Protein AF-D0LYH1-F1 (afdb_monomer_lite)

Radius of gyration: 18.43 Å; chains: 1; bounding box: 44×42×51 Å

Structure (mmCIF, N/CA/C/O backbone):
data_AF-D0LYH1-F1
#
_entry.id   AF-D0LYH1-F1
#
loop_
_atom_site.group_PDB
_atom_site.id
_atom_site.type_symbol
_atom_site.label_atom_id
_atom_site.label_alt_id
_atom_site.label_comp_id
_atom_site.label_asym_id
_atom_site.label_entity_id
_atom_site.label_seq_id
_atom_site.pdbx_PDB_ins_code
_atom_site.Cartn_x
_atom_site.Cartn_y
_atom_site.Cartn_z
_atom_site.occupancy
_atom_site.B_iso_or_equiv
_atom_site.auth_seq_id
_atom_site.auth_comp_id
_atom_site.auth_asym_id
_atom_site.auth_atom_id
_atom_site.pdbx_PDB_model_num
ATOM 1 N N . MET A 1 1 ? 19.431 0.924 -17.598 1.00 65.75 1 MET A N 1
ATOM 2 C CA . MET A 1 1 ? 18.980 -0.423 -17.999 1.00 65.75 1 MET A CA 1
ATOM 3 C C . MET A 1 1 ? 17.615 -0.268 -18.640 1.00 65.75 1 MET A C 1
ATOM 5 O O . MET A 1 1 ? 16.774 0.405 -18.047 1.00 65.75 1 MET A O 1
ATOM 9 N N . ASN A 1 2 ? 17.408 -0.852 -19.823 1.00 65.69 2 ASN A N 1
ATOM 10 C CA . ASN A 1 2 ? 16.116 -0.801 -20.512 1.00 65.69 2 ASN A CA 1
ATOM 11 C C . ASN A 1 2 ? 15.056 -1.648 -19.769 1.00 65.69 2 ASN A C 1
ATOM 13 O O . ASN A 1 2 ? 15.402 -2.430 -18.877 1.00 65.69 2 ASN A O 1
ATOM 17 N N . ALA A 1 3 ? 13.772 -1.480 -20.111 1.00 59.00 3 ALA A N 1
ATOM 18 C CA . ALA A 1 3 ? 12.673 -2.184 -19.440 1.00 59.00 3 ALA A CA 1
ATOM 19 C C . ALA A 1 3 ? 12.825 -3.711 -19.475 1.00 59.00 3 ALA A C 1
ATOM 21 O O . ALA A 1 3 ? 12.710 -4.338 -18.427 1.00 59.00 3 ALA A O 1
ATOM 22 N N . ALA A 1 4 ? 13.173 -4.290 -20.630 1.00 64.75 4 ALA A N 1
ATOM 23 C CA . ALA A 1 4 ? 13.354 -5.735 -20.779 1.00 64.75 4 ALA A CA 1
ATOM 24 C C . ALA A 1 4 ? 14.391 -6.291 -19.788 1.00 64.75 4 ALA A C 1
ATOM 26 O O . ALA A 1 4 ? 14.097 -7.230 -19.057 1.00 64.75 4 ALA A O 1
ATOM 27 N N . SER A 1 5 ? 15.556 -5.647 -19.659 1.00 76.12 5 SER A N 1
ATOM 28 C CA . SER A 1 5 ? 16.604 -6.096 -18.735 1.00 76.12 5 SER A CA 1
ATOM 29 C C . SER A 1 5 ? 16.244 -5.929 -17.255 1.00 76.12 5 SER A C 1
ATOM 31 O O . SER A 1 5 ? 16.753 -6.673 -16.422 1.00 76.12 5 SER A O 1
ATOM 33 N N . ILE A 1 6 ? 15.405 -4.952 -16.891 1.00 76.19 6 ILE A N 1
ATOM 34 C CA . ILE A 1 6 ? 14.947 -4.775 -15.500 1.00 76.19 6 ILE A CA 1
ATOM 35 C C . ILE A 1 6 ? 13.866 -5.796 -15.167 1.00 76.19 6 ILE A C 1
ATOM 37 O O . ILE A 1 6 ? 13.912 -6.412 -14.108 1.00 76.19 6 ILE A O 1
ATOM 41 N N . THR A 1 7 ? 12.911 -5.983 -16.070 1.00 74.94 7 THR A N 1
ATOM 42 C CA . THR A 1 7 ? 11.851 -6.977 -15.941 1.00 74.94 7 THR A CA 1
ATOM 43 C C . THR A 1 7 ? 12.430 -8.384 -15.824 1.00 74.94 7 THR A C 1
ATOM 45 O O . THR A 1 7 ? 12.126 -9.068 -14.853 1.00 74.94 7 THR A O 1
ATOM 48 N N . GLU A 1 8 ? 13.337 -8.772 -16.724 1.00 81.31 8 GLU A N 1
ATOM 49 C CA . GLU A 1 8 ? 14.040 -10.060 -16.666 1.00 81.31 8 GLU A CA 1
ATOM 50 C C . GLU A 1 8 ? 14.842 -10.224 -15.374 1.00 81.31 8 GLU A C 1
ATOM 52 O O . GLU A 1 8 ? 14.851 -11.301 -14.782 1.00 81.31 8 GLU A O 1
ATOM 57 N N . LEU A 1 9 ? 15.506 -9.160 -14.909 1.00 80.38 9 LEU A N 1
ATOM 58 C CA . LEU A 1 9 ? 16.224 -9.201 -13.641 1.00 80.38 9 LEU A CA 1
ATOM 59 C C . LEU A 1 9 ? 15.275 -9.456 -12.470 1.00 80.38 9 LEU A C 1
ATOM 61 O O . LEU A 1 9 ? 15.588 -10.290 -11.627 1.00 80.38 9 LEU A O 1
ATOM 65 N N . LEU A 1 10 ? 14.156 -8.733 -12.392 1.00 81.50 10 LEU A N 1
ATOM 66 C CA . LEU A 1 10 ? 13.190 -8.912 -11.312 1.00 81.50 10 LEU A CA 1
ATOM 67 C C . LEU A 1 10 ? 12.554 -10.303 -11.376 1.00 81.50 10 LEU A C 1
ATOM 69 O O . LEU A 1 10 ? 12.484 -10.960 -10.346 1.00 81.50 10 LEU A O 1
ATOM 73 N N . ASP A 1 11 ? 12.164 -10.775 -12.561 1.00 80.25 11 ASP A N 1
ATOM 74 C CA . ASP A 1 11 ? 11.599 -12.118 -12.735 1.00 80.25 11 ASP A CA 1
ATOM 75 C C . ASP A 1 11 ? 12.597 -13.210 -12.343 1.00 80.25 11 ASP A C 1
ATOM 77 O O . ASP A 1 11 ? 12.216 -14.169 -11.683 1.00 80.25 11 ASP A O 1
ATOM 81 N N . ARG A 1 12 ? 13.882 -13.044 -12.676 1.00 82.00 12 ARG A N 1
ATOM 82 C CA . ARG A 1 12 ? 14.946 -13.967 -12.259 1.00 82.00 12 ARG A CA 1
ATOM 83 C C . ARG A 1 12 ? 15.187 -13.922 -10.755 1.00 82.00 12 ARG A C 1
ATOM 85 O O . ARG A 1 12 ? 15.337 -14.951 -10.116 1.00 82.00 12 ARG A O 1
ATOM 92 N N . VAL A 1 13 ? 15.271 -12.727 -10.177 1.00 78.88 13 VAL A N 1
ATOM 93 C CA . VAL A 1 13 ? 15.557 -12.568 -8.745 1.00 78.88 13 VAL A CA 1
ATOM 94 C C . VAL A 1 13 ? 14.405 -13.092 -7.889 1.00 78.88 13 VAL A C 1
ATOM 96 O O . VAL A 1 13 ? 14.636 -13.686 -6.837 1.00 78.88 13 VAL A O 1
ATOM 99 N N . PHE A 1 14 ? 13.170 -12.902 -8.343 1.00 77.44 14 PHE A N 1
ATOM 100 C CA . PHE A 1 14 ? 11.967 -13.378 -7.672 1.00 77.44 14 PHE A CA 1
ATOM 101 C C . PHE A 1 14 ? 11.424 -14.675 -8.289 1.00 77.44 14 PHE A C 1
ATOM 103 O O . PHE A 1 14 ? 10.260 -14.987 -8.077 1.00 77.44 14 PHE A O 1
ATOM 110 N N . GLU A 1 15 ? 12.240 -15.468 -8.997 1.00 73.19 15 GLU A N 1
ATOM 111 C CA . GLU A 1 15 ? 11.791 -16.693 -9.690 1.00 73.19 15 GLU A CA 1
ATOM 112 C C . GLU A 1 15 ? 11.198 -17.751 -8.743 1.00 73.19 15 GLU A C 1
ATOM 114 O O . GLU A 1 15 ? 10.410 -18.606 -9.146 1.00 73.19 15 GLU A O 1
ATOM 119 N N . HIS A 1 16 ? 11.555 -17.672 -7.460 1.00 64.44 16 HIS A N 1
ATOM 120 C CA . HIS A 1 16 ? 11.028 -18.519 -6.391 1.00 64.44 16 HIS A CA 1
ATOM 121 C C . HIS A 1 16 ? 9.718 -18.006 -5.777 1.00 64.44 16 HIS A C 1
ATOM 123 O O . HIS A 1 16 ? 9.170 -18.655 -4.888 1.00 64.44 16 HIS A O 1
ATOM 129 N N . ALA A 1 17 ? 9.210 -16.865 -6.240 1.00 64.00 17 ALA A N 1
ATOM 130 C CA . ALA A 1 17 ? 7.932 -16.309 -5.839 1.00 64.00 17 ALA A CA 1
ATOM 131 C C . ALA A 1 17 ? 6.998 -16.200 -7.044 1.00 64.00 17 ALA A C 1
ATOM 133 O O . ALA A 1 17 ? 7.373 -15.738 -8.120 1.00 64.00 17 ALA A O 1
ATOM 134 N N . ALA A 1 18 ? 5.740 -16.597 -6.860 1.00 68.38 18 ALA A N 1
ATOM 135 C CA . ALA A 1 18 ? 4.747 -16.415 -7.904 1.00 68.38 18 ALA A CA 1
ATOM 136 C C . ALA A 1 18 ? 4.510 -14.911 -8.123 1.00 68.38 18 ALA A C 1
ATOM 138 O O . ALA A 1 18 ? 4.148 -14.184 -7.191 1.00 68.38 18 ALA A O 1
ATOM 139 N N . LEU A 1 19 ? 4.684 -14.444 -9.363 1.00 75.50 19 LEU A N 1
ATOM 140 C CA . LEU A 1 19 ? 4.130 -13.163 -9.789 1.00 75.50 19 LEU A CA 1
ATOM 141 C C . LEU A 1 19 ? 2.605 -13.295 -9.759 1.00 75.50 19 LEU A C 1
ATOM 143 O O . LEU A 1 19 ? 2.008 -13.932 -10.625 1.00 75.50 19 LEU A O 1
ATOM 147 N N . VAL A 1 20 ? 1.977 -12.705 -8.747 1.00 74.31 20 VAL A N 1
ATOM 148 C CA . VAL A 1 20 ? 0.530 -12.843 -8.523 1.00 74.31 20 VAL A CA 1
ATOM 149 C C . VAL A 1 20 ? -0.276 -11.740 -9.200 1.00 74.31 20 VAL A C 1
ATOM 151 O O . VAL A 1 20 ? -1.459 -11.920 -9.481 1.00 74.31 20 VAL A O 1
ATOM 154 N N . ALA A 1 21 ? 0.348 -10.593 -9.472 1.00 76.31 21 ALA A N 1
ATOM 155 C CA . ALA A 1 21 ? -0.281 -9.486 -10.177 1.00 76.31 21 ALA A CA 1
ATOM 156 C C . ALA A 1 21 ? 0.759 -8.557 -10.814 1.00 76.31 21 ALA A C 1
ATOM 158 O O . ALA A 1 21 ? 1.879 -8.402 -10.319 1.00 76.31 21 ALA A O 1
ATOM 159 N N . GLN A 1 22 ? 0.341 -7.871 -11.878 1.00 79.50 22 GLN A N 1
ATOM 160 C CA . GLN A 1 22 ? 1.082 -6.776 -12.496 1.00 79.50 22 GLN A CA 1
ATOM 161 C C . GLN A 1 22 ? 0.148 -5.621 -12.864 1.00 79.50 22 GLN A C 1
ATOM 163 O O . GLN A 1 22 ? -1.053 -5.807 -13.066 1.00 79.50 22 GLN A O 1
ATOM 168 N N . PHE A 1 23 ? 0.715 -4.426 -12.957 1.00 80.31 23 PHE A N 1
ATOM 169 C CA . PHE A 1 23 ? 0.020 -3.195 -13.300 1.00 80.31 23 PHE A CA 1
ATOM 170 C C . PHE A 1 23 ? 0.909 -2.320 -14.181 1.00 80.31 23 PHE A C 1
ATOM 172 O O . PHE A 1 23 ? 2.088 -2.173 -13.877 1.00 80.31 23 PHE A O 1
ATOM 179 N N . ASP A 1 24 ? 0.343 -1.703 -15.219 1.00 78.50 24 ASP A N 1
ATOM 180 C CA . ASP A 1 24 ? 1.018 -0.703 -16.049 1.00 78.50 24 ASP A CA 1
ATOM 181 C C . ASP A 1 24 ? 0.191 0.589 -16.093 1.00 78.50 24 ASP A C 1
ATOM 183 O O . ASP A 1 24 ? -0.939 0.621 -16.586 1.00 78.50 24 ASP A O 1
ATOM 187 N N . SER A 1 25 ? 0.757 1.674 -15.565 1.00 74.69 25 SER A N 1
ATOM 188 C CA . SER A 1 25 ? 0.097 2.974 -15.514 1.00 74.69 25 SER A CA 1
ATOM 189 C C . SER A 1 25 ? 0.063 3.685 -16.863 1.00 74.69 25 SER A C 1
ATOM 191 O O . SER A 1 25 ? -0.737 4.609 -17.020 1.00 74.69 25 SER A O 1
ATOM 193 N N . ALA A 1 26 ? 0.921 3.308 -17.820 1.00 62.62 26 ALA A N 1
ATOM 194 C CA . ALA A 1 26 ? 0.915 3.882 -19.166 1.00 62.62 26 ALA A CA 1
ATOM 195 C C . ALA A 1 26 ? -0.417 3.613 -19.883 1.00 62.62 26 ALA A C 1
ATOM 197 O O . ALA A 1 26 ? -0.843 4.410 -20.710 1.00 62.62 26 ALA A O 1
ATOM 198 N N . GLN A 1 27 ? -1.104 2.530 -19.508 1.00 63.28 27 GLN A N 1
ATOM 199 C CA . GLN A 1 27 ? -2.408 2.145 -20.049 1.00 63.28 27 GLN A CA 1
ATOM 200 C C . GLN A 1 27 ? -3.579 2.932 -19.441 1.00 63.28 27 GLN A C 1
ATOM 202 O O . GLN A 1 27 ? -4.687 2.877 -19.965 1.00 63.28 27 GLN A O 1
ATOM 207 N N . ILE A 1 28 ? -3.356 3.648 -18.333 1.00 63.53 28 ILE A N 1
ATOM 208 C CA . ILE A 1 28 ? -4.412 4.380 -17.615 1.00 63.53 28 ILE A CA 1
ATOM 209 C C . ILE A 1 28 ? -4.447 5.863 -17.994 1.00 63.53 28 ILE A C 1
ATOM 211 O O . ILE A 1 28 ? -5.510 6.479 -17.965 1.00 63.53 28 ILE A O 1
ATOM 215 N N . PHE A 1 29 ? -3.305 6.453 -18.352 1.00 63.69 29 PHE A N 1
ATOM 216 C CA . PHE A 1 29 ? -3.207 7.891 -18.595 1.00 63.69 29 PHE A CA 1
ATOM 217 C C . PHE A 1 29 ? -2.588 8.220 -19.949 1.00 63.69 29 PHE A C 1
ATOM 219 O O . PHE A 1 29 ? -1.373 8.143 -20.121 1.00 63.69 29 PHE A O 1
ATOM 226 N N . GLU A 1 30 ? -3.415 8.734 -20.859 1.00 60.00 30 GLU A N 1
ATOM 227 C CA . GLU A 1 30 ? -2.934 9.582 -21.948 1.00 60.00 30 GLU A CA 1
ATOM 228 C C . GLU A 1 30 ? -2.720 11.012 -21.417 1.00 60.00 30 GLU A C 1
ATOM 230 O O . GLU A 1 30 ? -3.582 11.549 -20.711 1.00 60.00 30 GLU A O 1
ATOM 235 N N . PRO A 1 31 ? -1.572 11.653 -21.693 1.00 58.81 31 PRO A N 1
ATOM 236 C CA . PRO A 1 31 ? -1.321 13.007 -21.221 1.00 58.81 31 PRO A CA 1
ATOM 237 C C . PRO A 1 31 ? -2.293 13.997 -21.873 1.00 58.81 31 PRO A C 1
ATOM 239 O O . PRO A 1 31 ? -2.331 14.135 -23.094 1.00 58.81 31 PRO A O 1
ATOM 242 N N . GLU A 1 32 ? -3.052 14.732 -21.056 1.00 63.53 32 GLU A N 1
ATOM 243 C CA . GLU A 1 32 ? -3.892 15.822 -21.559 1.00 63.53 32 GLU A CA 1
ATOM 244 C C . GLU A 1 32 ? -3.035 16.923 -22.215 1.00 63.53 32 GLU A C 1
ATOM 246 O O . GLU A 1 32 ? -1.984 17.291 -21.666 1.00 63.53 32 GLU A O 1
ATOM 251 N N . PRO A 1 33 ? -3.486 17.516 -23.339 1.00 58.16 33 PRO A N 1
ATOM 252 C CA . PRO A 1 33 ? -2.789 18.625 -23.980 1.00 58.16 33 PRO A CA 1
ATOM 253 C C . PRO A 1 33 ? -2.516 19.769 -22.993 1.00 58.16 33 PRO A C 1
ATOM 255 O O . PRO A 1 33 ? -3.421 20.270 -22.330 1.00 58.16 33 PRO A O 1
ATOM 258 N N . GLY A 1 34 ? -1.253 20.188 -22.883 1.00 63.72 34 GLY A N 1
ATOM 259 C CA . GLY A 1 34 ? -0.841 21.299 -22.015 1.00 63.72 34 GLY A CA 1
ATOM 260 C C . GLY A 1 34 ? -0.605 20.941 -20.542 1.00 63.72 34 GLY A C 1
ATOM 261 O O . GLY A 1 34 ? -0.147 21.799 -19.786 1.00 63.72 34 GLY A O 1
ATOM 262 N N . LYS A 1 35 ? -0.839 19.692 -20.114 1.00 67.44 35 LYS A N 1
ATOM 263 C CA . LYS A 1 35 ? -0.433 19.217 -18.783 1.00 67.44 35 LYS A CA 1
ATOM 264 C C . LYS A 1 35 ? 0.887 18.452 -18.861 1.00 67.44 35 LYS A C 1
ATOM 266 O O . LYS A 1 35 ? 1.165 17.737 -19.818 1.00 67.44 35 LYS A O 1
ATOM 271 N N . ARG A 1 36 ? 1.719 18.592 -17.821 1.00 67.12 36 ARG A N 1
ATOM 272 C CA . ARG A 1 36 ? 2.966 17.821 -17.710 1.00 67.12 36 ARG A CA 1
ATOM 273 C C . ARG A 1 36 ? 2.616 16.325 -17.649 1.00 67.12 36 ARG A C 1
ATOM 275 O O . ARG A 1 36 ? 1.808 15.962 -16.790 1.00 67.12 36 ARG A O 1
ATOM 282 N N . PRO A 1 37 ? 3.206 15.474 -18.508 1.00 68.44 37 PRO A N 1
ATOM 283 C CA . PRO A 1 37 ? 2.945 14.042 -18.474 1.00 68.44 37 PRO A CA 1
ATOM 284 C C . PRO A 1 37 ? 3.372 13.467 -17.124 1.00 68.44 37 PRO A C 1
ATOM 286 O O . PRO A 1 37 ? 4.374 13.898 -16.543 1.00 68.44 37 PRO A O 1
ATOM 289 N N . MET A 1 38 ? 2.609 12.503 -16.615 1.00 71.88 38 MET A N 1
ATOM 290 C CA . MET A 1 38 ? 3.048 11.724 -15.461 1.00 71.88 38 MET A CA 1
ATOM 291 C C . MET A 1 38 ? 4.179 10.782 -15.881 1.00 71.88 38 MET A C 1
ATOM 293 O O . MET A 1 38 ? 4.255 10.366 -17.036 1.00 71.88 38 MET A O 1
ATOM 297 N N . SER A 1 39 ? 5.065 10.457 -14.941 1.00 76.00 39 SER A N 1
ATOM 298 C CA . SER A 1 39 ? 6.002 9.348 -15.113 1.00 76.00 39 SER A CA 1
ATOM 299 C C . SER A 1 39 ? 5.213 8.045 -15.213 1.00 76.00 39 SER A C 1
ATOM 301 O O . SER A 1 39 ? 4.492 7.738 -14.258 1.00 76.00 39 SER A O 1
ATOM 303 N N . PRO A 1 40 ? 5.342 7.280 -16.310 1.00 81.56 40 PRO A N 1
ATOM 304 C CA . PRO A 1 40 ? 4.790 5.936 -16.385 1.00 81.56 40 PRO A CA 1
ATOM 305 C C . PRO A 1 40 ? 5.399 5.051 -15.301 1.00 81.56 40 PRO A C 1
ATOM 307 O O . PRO A 1 40 ? 6.566 5.233 -14.931 1.00 81.56 40 PRO A O 1
ATOM 310 N N . GLN A 1 41 ? 4.609 4.116 -14.784 1.00 85.94 41 GLN A N 1
ATOM 311 C CA . GLN A 1 41 ? 5.015 3.196 -13.733 1.00 85.94 41 GLN A CA 1
ATOM 312 C C . GLN A 1 41 ? 4.475 1.799 -13.998 1.00 85.94 41 GLN A C 1
ATOM 314 O O . GLN A 1 41 ? 3.335 1.647 -14.429 1.00 85.94 41 GLN A O 1
ATOM 319 N N . GLN A 1 42 ? 5.271 0.791 -13.663 1.00 85.19 42 GLN A N 1
ATOM 320 C CA . GLN A 1 42 ? 4.861 -0.604 -13.680 1.00 85.19 42 GLN A CA 1
ATOM 321 C C . GLN A 1 42 ? 4.979 -1.147 -12.263 1.00 85.19 42 GLN A C 1
ATOM 323 O O . GLN A 1 42 ? 6.056 -1.103 -11.670 1.00 85.19 42 GLN A O 1
ATOM 328 N N . GLY A 1 43 ? 3.861 -1.624 -11.725 1.00 86.19 43 GLY A N 1
ATOM 329 C CA . GLY A 1 43 ? 3.802 -2.320 -10.447 1.00 86.19 43 GLY A CA 1
ATOM 330 C C . GLY A 1 43 ? 3.848 -3.826 -10.667 1.00 86.19 43 GLY A C 1
ATOM 331 O O . GLY A 1 43 ? 3.165 -4.349 -11.549 1.00 86.19 43 GLY A O 1
ATOM 332 N N . ARG A 1 44 ? 4.644 -4.527 -9.868 1.00 88.19 44 ARG A N 1
ATOM 333 C CA . ARG A 1 44 ? 4.721 -5.990 -9.833 1.00 88.19 44 ARG A CA 1
ATOM 334 C C . ARG A 1 44 ? 4.632 -6.461 -8.396 1.00 88.19 44 ARG A C 1
ATOM 336 O O . ARG A 1 44 ? 5.287 -5.885 -7.530 1.00 88.19 44 ARG A O 1
ATOM 343 N N . TRP A 1 45 ? 3.836 -7.496 -8.158 1.00 88.31 45 TRP A N 1
ATOM 344 C CA . TRP A 1 45 ? 3.629 -8.051 -6.826 1.00 88.31 45 TRP A CA 1
ATOM 345 C C . TRP A 1 45 ? 4.017 -9.522 -6.795 1.00 88.31 45 TRP A C 1
ATOM 347 O O . TRP A 1 45 ? 3.427 -10.344 -7.498 1.00 88.31 45 TRP A O 1
ATOM 357 N N . TYR A 1 46 ? 4.986 -9.835 -5.942 1.00 84.81 46 TYR A N 1
ATOM 358 C CA . TYR A 1 46 ? 5.425 -11.192 -5.636 1.00 84.81 46 TYR A CA 1
ATOM 359 C C . TYR A 1 46 ? 4.938 -11.521 -4.236 1.00 84.81 46 TYR A C 1
ATOM 361 O O . TYR A 1 46 ? 5.267 -10.805 -3.291 1.00 84.81 46 TYR A O 1
ATOM 369 N N . ALA A 1 47 ? 4.110 -12.548 -4.092 1.00 75.44 47 ALA A N 1
ATOM 370 C CA . ALA A 1 47 ? 3.411 -12.787 -2.838 1.00 75.44 47 ALA A CA 1
ATOM 371 C C . ALA A 1 47 ? 3.487 -14.244 -2.397 1.00 75.44 47 ALA A C 1
ATOM 373 O O . ALA A 1 47 ? 3.734 -15.154 -3.184 1.00 75.44 47 ALA A O 1
ATOM 374 N N . SER A 1 48 ? 3.284 -14.430 -1.099 1.00 72.38 48 SER A N 1
ATOM 375 C CA . SER A 1 48 ? 3.348 -15.710 -0.403 1.00 72.38 48 SER A CA 1
ATOM 376 C C . SER A 1 48 ? 2.494 -15.637 0.870 1.00 72.38 48 SER A C 1
ATOM 378 O O . SER A 1 48 ? 2.195 -14.527 1.332 1.00 72.38 48 SER A O 1
ATOM 380 N N . PRO A 1 49 ? 2.117 -16.772 1.482 1.00 71.12 49 PRO A N 1
ATOM 381 C CA . PRO A 1 49 ? 1.435 -16.749 2.771 1.00 71.12 49 PRO A CA 1
ATOM 382 C C . PRO A 1 49 ? 2.272 -15.994 3.82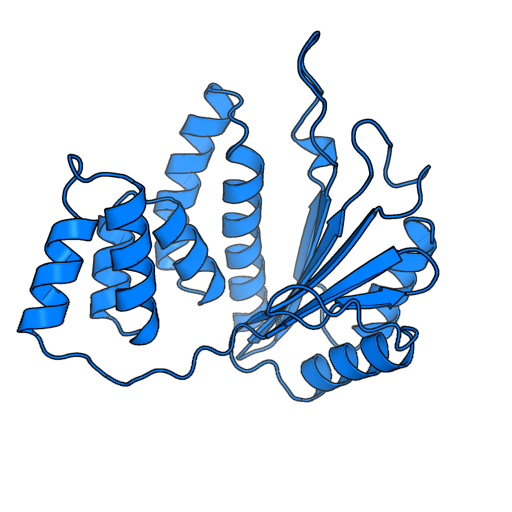3 1.00 71.12 49 PRO A C 1
ATOM 384 O O . PRO A 1 49 ? 3.364 -16.426 4.186 1.00 71.12 49 PRO A O 1
ATOM 387 N N . GLY A 1 50 ? 1.775 -14.848 4.305 1.00 69.19 50 GLY A N 1
ATOM 388 C CA . GLY A 1 50 ? 2.413 -14.040 5.361 1.00 69.19 50 GLY A CA 1
ATOM 389 C C . GLY A 1 50 ? 3.152 -12.771 4.907 1.00 69.19 50 GLY A C 1
ATOM 390 O O . GLY A 1 50 ? 3.475 -11.928 5.750 1.00 69.19 50 GLY A O 1
ATOM 391 N N . GLY A 1 51 ? 3.355 -12.565 3.602 1.00 76.19 51 GLY A N 1
ATOM 392 C CA . GLY A 1 51 ? 3.981 -11.338 3.107 1.00 76.19 51 GLY A CA 1
ATOM 393 C C . GLY A 1 51 ? 4.074 -11.234 1.588 1.00 76.19 51 GLY A C 1
ATOM 394 O O . GLY A 1 51 ? 3.959 -12.222 0.859 1.00 76.19 51 GLY A O 1
ATOM 395 N N . PHE A 1 52 ? 4.310 -10.013 1.110 1.00 83.00 52 PHE A N 1
ATOM 396 C CA . PHE A 1 52 ? 4.525 -9.742 -0.310 1.00 83.00 52 PHE A CA 1
ATOM 397 C C . PHE A 1 52 ? 5.582 -8.660 -0.533 1.00 83.00 52 PHE A C 1
ATOM 399 O O . PHE A 1 52 ? 5.864 -7.830 0.338 1.00 83.00 52 PHE A O 1
ATOM 406 N N . VAL A 1 53 ? 6.155 -8.677 -1.731 1.00 87.56 53 VAL A N 1
ATOM 407 C CA . VAL A 1 53 ? 7.085 -7.681 -2.249 1.00 87.56 53 VAL A CA 1
ATOM 408 C C . VAL A 1 53 ? 6.417 -6.952 -3.409 1.00 87.56 53 VAL A C 1
ATOM 410 O O . VAL A 1 53 ? 5.933 -7.572 -4.354 1.00 87.56 53 VAL A O 1
ATOM 413 N N . GLU A 1 54 ? 6.392 -5.628 -3.332 1.00 89.94 54 GLU A N 1
ATOM 414 C CA . GLU A 1 54 ? 5.985 -4.731 -4.409 1.00 89.94 54 GLU A CA 1
ATOM 415 C C . GLU A 1 54 ? 7.227 -4.156 -5.075 1.00 89.94 54 GLU A C 1
ATOM 417 O O . GLU A 1 54 ? 8.058 -3.526 -4.422 1.00 89.94 54 GLU A O 1
ATOM 422 N N . CYS A 1 55 ? 7.346 -4.345 -6.382 1.00 88.44 55 CYS A N 1
ATOM 423 C CA . CYS A 1 55 ? 8.346 -3.679 -7.197 1.00 88.44 55 CYS A CA 1
ATOM 424 C C . CYS A 1 55 ? 7.655 -2.634 -8.071 1.00 88.44 55 CYS A C 1
ATOM 426 O O . CYS A 1 55 ? 6.794 -2.973 -8.881 1.00 88.44 55 CYS A O 1
ATOM 428 N N . VAL A 1 56 ? 8.050 -1.371 -7.929 1.00 88.19 56 VAL A N 1
ATOM 429 C CA . VAL A 1 56 ? 7.588 -0.263 -8.765 1.00 88.19 56 VAL A CA 1
ATOM 430 C C . VAL A 1 56 ? 8.740 0.204 -9.638 1.00 88.19 56 VAL A C 1
ATOM 432 O O . VAL A 1 56 ? 9.744 0.717 -9.145 1.00 88.19 56 VAL A O 1
ATOM 435 N N . ILE A 1 57 ? 8.585 0.060 -10.947 1.00 86.75 57 ILE A N 1
ATOM 436 C CA . ILE A 1 57 ? 9.517 0.591 -11.941 1.00 86.75 57 ILE A CA 1
ATOM 437 C C . ILE A 1 57 ? 8.943 1.913 -12.442 1.00 86.75 57 ILE A C 1
ATOM 439 O O . ILE A 1 57 ? 7.772 1.966 -12.806 1.00 86.75 57 ILE A O 1
ATOM 443 N N . LYS A 1 58 ? 9.739 2.986 -12.449 1.00 87.19 58 LYS A N 1
ATOM 444 C CA . LYS A 1 58 ? 9.320 4.323 -12.902 1.00 87.19 58 LYS A CA 1
ATOM 445 C C . LYS A 1 58 ? 10.127 4.755 -14.114 1.00 87.19 58 LYS A C 1
ATOM 447 O O . LYS A 1 58 ? 11.359 4.700 -14.085 1.00 87.19 58 LYS A O 1
ATOM 452 N N . TRP A 1 59 ? 9.467 5.315 -15.120 1.00 85.00 59 TRP A N 1
ATOM 453 C CA . TRP A 1 59 ? 10.121 5.875 -16.306 1.00 85.00 59 TRP A CA 1
ATOM 454 C C . TRP A 1 59 ? 10.091 7.407 -16.338 1.00 85.00 59 TRP A C 1
ATOM 456 O O . TRP A 1 59 ? 9.252 8.043 -15.682 1.00 85.00 59 TRP A O 1
ATOM 466 N N . PRO A 1 60 ? 11.002 8.032 -17.108 1.00 81.56 60 PRO A N 1
ATOM 467 C CA . PRO A 1 60 ? 10.944 9.464 -17.346 1.00 81.56 60 PRO A CA 1
ATOM 468 C C . PRO A 1 60 ? 9.584 9.873 -17.943 1.00 81.56 60 PRO A C 1
ATOM 470 O O . PRO A 1 60 ? 9.038 9.148 -18.778 1.00 81.56 60 PRO A O 1
ATOM 473 N N . PRO A 1 61 ? 9.034 11.040 -17.565 1.00 79.38 61 PRO A N 1
ATOM 474 C CA . PRO A 1 61 ? 7.784 11.535 -18.131 1.00 79.38 61 PRO A CA 1
ATOM 475 C C . PRO A 1 61 ? 7.807 11.578 -19.664 1.00 79.38 61 PRO A C 1
ATOM 477 O O . PRO A 1 61 ? 8.768 12.071 -20.258 1.00 79.38 61 PRO A O 1
ATOM 480 N N . GLY A 1 62 ? 6.739 11.088 -20.300 1.00 74.25 62 GLY A N 1
ATOM 481 C CA . GLY A 1 62 ? 6.596 11.093 -21.761 1.00 74.25 62 GLY A CA 1
ATOM 482 C C . GLY A 1 62 ? 7.484 10.088 -22.507 1.00 74.25 62 GLY A C 1
ATOM 483 O O . GLY A 1 62 ? 7.618 10.193 -23.725 1.00 74.25 62 GLY A O 1
ATOM 484 N N . ARG A 1 63 ? 8.108 9.131 -21.808 1.00 73.38 63 ARG A N 1
ATOM 485 C CA . ARG A 1 63 ? 8.863 8.031 -22.422 1.00 73.38 63 ARG A CA 1
ATOM 486 C C . ARG A 1 63 ? 8.113 6.713 -22.281 1.00 73.38 63 ARG A C 1
ATOM 488 O O . ARG A 1 63 ? 7.565 6.431 -21.223 1.00 73.38 63 ARG A O 1
ATOM 495 N N . VAL A 1 64 ? 8.127 5.910 -23.340 1.00 65.88 64 VAL A N 1
ATOM 496 C CA . VAL A 1 64 ? 7.550 4.560 -23.337 1.00 65.88 64 VAL A CA 1
ATOM 497 C C . VAL A 1 64 ? 8.517 3.607 -22.618 1.00 65.88 64 VAL A C 1
ATOM 499 O O . VAL A 1 64 ? 9.722 3.709 -22.878 1.00 65.88 64 VAL A O 1
ATOM 502 N N . PRO A 1 65 ? 8.032 2.698 -21.748 1.00 68.25 65 PRO A N 1
ATOM 503 C CA . PRO A 1 65 ? 8.862 1.729 -2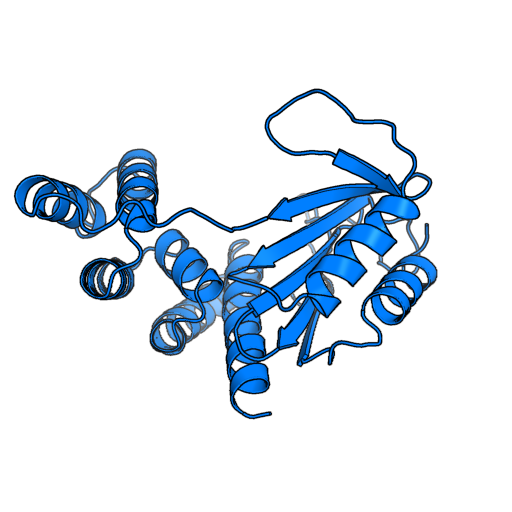1.027 1.00 68.25 65 PRO A CA 1
ATOM 504 C C . PRO A 1 65 ? 9.909 1.019 -21.897 1.00 68.25 65 PRO A C 1
ATOM 506 O O . PRO A 1 65 ? 11.086 0.973 -21.543 1.00 68.25 65 PRO A O 1
ATOM 509 N N . ASP A 1 66 ? 9.517 0.587 -23.093 1.00 66.56 66 ASP A N 1
ATOM 510 C CA . ASP A 1 66 ? 10.367 -0.188 -24.008 1.00 66.56 66 ASP A CA 1
ATOM 511 C C . ASP A 1 66 ? 11.478 0.632 -24.689 1.00 66.56 66 ASP A C 1
ATOM 513 O O . ASP A 1 66 ? 12.335 0.081 -25.377 1.00 66.56 66 ASP A O 1
ATOM 517 N N . GLN A 1 67 ? 11.476 1.958 -24.519 1.00 65.50 67 GLN A N 1
ATOM 518 C CA . GLN A 1 67 ? 12.352 2.888 -25.243 1.00 65.50 67 GLN A CA 1
ATOM 519 C C . GLN A 1 67 ? 13.257 3.724 -24.331 1.00 65.50 67 GLN A C 1
ATOM 521 O O . GLN A 1 67 ? 14.029 4.548 -24.826 1.00 65.50 67 GLN A O 1
ATOM 526 N N . ALA A 1 68 ? 13.159 3.567 -23.010 1.00 67.38 68 ALA A N 1
ATOM 527 C CA . ALA A 1 68 ? 13.924 4.363 -22.061 1.00 67.38 68 ALA A CA 1
ATOM 528 C C . ALA A 1 68 ? 14.464 3.529 -20.903 1.00 67.38 68 ALA A C 1
ATOM 530 O O . ALA A 1 68 ? 13.841 2.572 -20.443 1.00 67.38 68 ALA A O 1
ATOM 531 N N . ASP A 1 69 ? 15.617 3.955 -20.393 1.00 78.25 69 ASP A N 1
ATOM 532 C CA . ASP A 1 69 ? 16.107 3.466 -19.116 1.00 78.25 69 ASP A CA 1
ATOM 533 C C . ASP A 1 69 ? 15.126 3.838 -17.998 1.00 78.25 69 ASP A C 1
ATOM 535 O O . ASP A 1 69 ? 14.592 4.955 -17.964 1.00 78.25 69 ASP A O 1
ATOM 539 N N . ALA A 1 70 ? 14.907 2.917 -17.057 1.00 81.25 70 ALA A N 1
ATOM 540 C CA . ALA A 1 70 ? 14.119 3.238 -15.876 1.00 81.25 70 ALA A CA 1
ATOM 541 C C . ALA A 1 70 ? 14.806 4.346 -15.066 1.00 81.25 70 ALA A C 1
ATOM 543 O O . ALA A 1 70 ? 16.014 4.317 -14.809 1.00 81.25 70 ALA A O 1
ATOM 544 N N . SER A 1 71 ? 13.997 5.310 -14.639 1.00 84.00 71 SER A N 1
ATOM 545 C CA . SER A 1 71 ? 14.412 6.453 -13.825 1.00 84.00 71 SER A CA 1
ATOM 546 C C . SER A 1 71 ? 14.531 6.123 -12.337 1.00 84.00 71 SER A C 1
ATOM 548 O O . SER A 1 71 ? 15.283 6.790 -11.632 1.00 84.00 71 SER A O 1
ATOM 550 N N . ALA A 1 72 ? 13.801 5.111 -11.864 1.00 86.12 72 ALA A N 1
ATOM 551 C CA . ALA A 1 72 ? 13.912 4.567 -10.516 1.00 86.12 72 ALA A CA 1
ATOM 552 C C . ALA A 1 72 ? 13.262 3.179 -10.443 1.00 86.12 72 ALA A C 1
ATOM 554 O O . ALA A 1 72 ? 12.307 2.894 -11.168 1.00 86.12 72 ALA A O 1
ATOM 555 N N . ILE A 1 73 ? 13.755 2.358 -9.522 1.00 85.56 73 ILE A N 1
ATOM 556 C CA . ILE A 1 73 ? 13.131 1.117 -9.070 1.00 85.56 73 ILE A CA 1
ATOM 557 C C . ILE A 1 73 ? 12.903 1.253 -7.566 1.00 85.56 73 ILE A C 1
ATOM 559 O O . ILE A 1 73 ? 13.818 1.609 -6.824 1.00 85.56 73 ILE A O 1
ATOM 563 N N . GLU A 1 74 ? 11.691 0.974 -7.109 1.00 89.12 74 GLU A N 1
ATOM 564 C CA . GLU A 1 74 ? 11.346 0.907 -5.692 1.00 89.12 74 GLU A CA 1
ATOM 565 C C . GLU A 1 74 ? 10.924 -0.521 -5.364 1.00 89.12 74 GLU A C 1
ATOM 567 O O . GLU A 1 74 ? 10.041 -1.070 -6.011 1.00 89.12 74 GLU A O 1
ATOM 572 N N . VAL A 1 75 ? 11.565 -1.128 -4.371 1.00 87.38 75 VAL A N 1
ATOM 573 C CA . VAL A 1 75 ? 11.209 -2.446 -3.847 1.00 87.38 75 VAL A CA 1
ATOM 574 C C . VAL A 1 75 ? 10.713 -2.257 -2.429 1.00 87.38 75 VAL A C 1
ATOM 576 O O . VAL A 1 75 ? 11.437 -1.751 -1.569 1.00 87.38 75 VAL A O 1
ATOM 579 N N . ILE A 1 76 ? 9.464 -2.632 -2.194 1.00 87.31 76 ILE A N 1
ATOM 580 C CA . ILE A 1 76 ? 8.791 -2.458 -0.918 1.00 87.31 76 ILE A CA 1
ATOM 581 C C . ILE A 1 76 ? 8.392 -3.832 -0.409 1.00 87.31 76 ILE A C 1
ATOM 583 O O . ILE A 1 76 ? 7.633 -4.539 -1.062 1.00 87.31 76 ILE A O 1
ATOM 587 N N . THR A 1 77 ? 8.899 -4.218 0.756 1.00 86.44 77 THR A N 1
ATOM 588 C CA . THR A 1 77 ? 8.457 -5.448 1.416 1.00 86.44 77 THR A CA 1
ATOM 589 C C . THR A 1 77 ? 7.377 -5.123 2.434 1.00 86.44 77 THR A C 1
ATOM 591 O O . THR A 1 77 ? 7.492 -4.142 3.171 1.00 86.44 77 THR A O 1
ATOM 594 N N . TYR A 1 78 ? 6.327 -5.933 2.493 1.00 82.62 78 TYR A N 1
ATOM 595 C CA . TYR A 1 78 ? 5.207 -5.742 3.407 1.00 82.62 78 TYR A CA 1
ATOM 596 C C . TYR A 1 78 ? 4.982 -6.982 4.265 1.00 82.62 78 TYR A C 1
ATOM 598 O O . TYR A 1 78 ? 5.068 -8.114 3.787 1.00 82.62 78 TYR A O 1
ATOM 606 N N . GLY A 1 79 ? 4.665 -6.752 5.540 1.00 74.56 79 GLY A N 1
ATOM 607 C CA . GLY A 1 79 ? 4.509 -7.828 6.516 1.00 74.56 79 GLY A CA 1
ATOM 608 C C . GLY A 1 79 ? 5.839 -8.507 6.847 1.00 74.56 79 GLY A C 1
ATOM 609 O O . GLY A 1 79 ? 6.888 -7.858 6.868 1.00 74.56 79 GLY A O 1
ATOM 610 N N . ALA A 1 80 ? 5.779 -9.807 7.124 1.00 74.62 80 ALA A N 1
ATOM 611 C CA . ALA A 1 80 ? 6.943 -10.664 7.304 1.00 74.62 80 ALA A CA 1
ATOM 612 C C . ALA A 1 80 ? 7.111 -11.503 6.027 1.00 74.62 80 ALA A C 1
ATOM 614 O O . ALA A 1 80 ? 6.620 -12.634 5.987 1.00 74.62 80 ALA A O 1
ATOM 615 N N . PRO A 1 81 ? 7.711 -10.946 4.952 1.00 73.75 81 PRO A N 1
ATOM 616 C CA . PRO A 1 81 ? 7.982 -11.728 3.751 1.00 73.75 81 PRO A CA 1
ATOM 617 C C . PRO A 1 81 ? 8.756 -12.997 4.145 1.00 73.75 81 PRO A C 1
ATOM 619 O O . PRO A 1 81 ? 9.670 -12.918 4.966 1.00 73.75 81 PRO A O 1
ATOM 622 N N . PRO A 1 82 ? 8.408 -14.174 3.607 1.00 76.00 82 PRO A N 1
ATOM 623 C CA . PRO A 1 82 ? 9.164 -15.385 3.864 1.00 76.00 82 PRO A CA 1
ATOM 624 C C . PRO A 1 82 ? 10.632 -15.227 3.483 1.00 76.00 82 PRO A C 1
ATOM 626 O O . PRO A 1 82 ? 10.976 -14.456 2.587 1.00 76.00 82 PRO A O 1
ATOM 629 N N . ALA A 1 83 ? 11.487 -16.034 4.112 1.00 82.75 83 ALA A N 1
ATOM 630 C CA . ALA A 1 83 ? 12.938 -15.943 3.963 1.00 82.75 83 ALA A CA 1
ATOM 631 C C . ALA A 1 83 ? 13.419 -15.954 2.500 1.00 82.75 83 ALA A C 1
ATOM 633 O O . ALA A 1 83 ? 14.396 -15.288 2.185 1.00 82.75 83 ALA A O 1
ATOM 634 N N . HIS A 1 84 ? 12.730 -16.657 1.593 1.00 79.31 84 HIS A N 1
ATOM 635 C CA . HIS A 1 84 ? 13.087 -16.655 0.171 1.00 79.31 84 HIS A CA 1
ATOM 636 C C . HIS A 1 84 ? 12.836 -15.294 -0.502 1.00 79.31 84 HIS A C 1
ATOM 638 O O . HIS A 1 84 ? 13.665 -14.860 -1.289 1.00 79.31 84 HIS A O 1
ATOM 644 N N . LEU A 1 85 ? 11.748 -14.587 -0.163 1.00 79.06 85 LEU A N 1
ATOM 645 C CA . LEU A 1 85 ? 11.480 -13.234 -0.665 1.00 79.06 85 LEU A CA 1
ATOM 646 C C . LEU A 1 85 ? 12.457 -12.215 -0.077 1.00 79.06 85 LEU A C 1
ATOM 648 O O . LEU A 1 85 ? 12.887 -11.305 -0.782 1.00 79.06 85 LEU A O 1
ATOM 652 N N . GLU A 1 86 ? 12.823 -12.364 1.198 1.00 82.50 86 GLU A N 1
ATOM 653 C CA . GLU A 1 86 ? 13.879 -11.545 1.801 1.00 82.50 86 GLU A CA 1
ATOM 654 C C . GLU A 1 86 ? 15.222 -11.786 1.112 1.00 82.50 86 GLU A C 1
ATOM 656 O O . GLU A 1 86 ? 15.883 -10.824 0.726 1.00 82.50 86 GLU A O 1
ATOM 661 N N . GLN A 1 87 ? 15.583 -13.049 0.874 1.00 83.94 87 GLN A N 1
ATOM 662 C CA . GLN A 1 87 ? 16.807 -13.409 0.166 1.00 83.94 87 GLN A CA 1
ATOM 663 C C . GLN A 1 87 ? 16.819 -12.857 -1.263 1.00 83.94 87 GLN A C 1
ATOM 665 O O . GLN A 1 87 ? 17.814 -12.261 -1.652 1.00 83.94 87 GLN A O 1
ATOM 670 N N . SER A 1 88 ? 15.711 -12.938 -2.007 1.00 85.00 88 SER A N 1
ATOM 671 C CA . SER A 1 88 ? 15.588 -12.307 -3.329 1.00 85.00 88 SER A CA 1
ATOM 672 C C . SER A 1 88 ? 15.862 -10.797 -3.278 1.00 85.00 88 SER A C 1
ATOM 674 O O . SER A 1 88 ? 16.540 -10.248 -4.145 1.00 85.00 88 SER A O 1
ATOM 676 N N . VAL A 1 89 ? 15.387 -10.093 -2.244 1.00 83.75 89 VAL A N 1
ATOM 677 C CA . VAL A 1 89 ? 15.704 -8.666 -2.067 1.00 83.75 89 VAL A CA 1
ATOM 678 C C . VAL A 1 89 ? 17.197 -8.457 -1.793 1.00 83.75 89 VAL A C 1
ATOM 680 O O . VAL A 1 89 ? 17.786 -7.534 -2.359 1.00 83.75 89 VAL A O 1
ATOM 683 N N . GLU A 1 90 ? 17.828 -9.301 -0.976 1.00 84.50 90 GLU A N 1
ATOM 684 C CA . GLU A 1 90 ? 19.278 -9.242 -0.744 1.00 84.50 90 GLU A CA 1
ATOM 685 C C . GLU A 1 90 ? 20.087 -9.559 -2.012 1.00 84.50 90 GLU A C 1
ATOM 687 O O . GLU A 1 90 ? 21.062 -8.869 -2.305 1.00 84.50 90 GLU A O 1
ATOM 692 N N . ASP A 1 91 ? 19.656 -10.526 -2.820 1.00 84.19 91 ASP A N 1
ATOM 693 C CA . ASP A 1 91 ? 20.295 -10.891 -4.088 1.00 84.19 91 ASP A CA 1
ATOM 694 C C . ASP A 1 91 ? 20.175 -9.765 -5.127 1.00 84.19 91 ASP A C 1
ATOM 696 O O . ASP A 1 91 ? 21.091 -9.536 -5.927 1.00 84.19 91 ASP A O 1
ATOM 700 N N . LEU A 1 92 ? 19.068 -9.011 -5.107 1.00 83.50 92 LEU A N 1
ATOM 701 C CA . LEU A 1 92 ? 18.931 -7.784 -5.894 1.00 83.50 92 LEU A CA 1
ATOM 702 C C . LEU A 1 92 ? 19.917 -6.711 -5.424 1.00 83.50 92 LEU A C 1
ATOM 704 O O . LEU A 1 92 ? 20.562 -6.055 -6.244 1.00 83.50 92 LEU A O 1
ATOM 708 N N . LEU A 1 93 ? 20.033 -6.524 -4.108 1.00 82.81 93 LEU A N 1
ATOM 709 C CA . LEU A 1 93 ? 20.953 -5.557 -3.512 1.00 82.81 93 LEU A CA 1
ATOM 710 C C . LEU A 1 93 ? 22.417 -5.910 -3.788 1.00 82.81 93 LEU A C 1
ATOM 712 O O . LEU A 1 93 ? 23.207 -5.006 -4.046 1.00 82.81 93 LEU A O 1
ATOM 716 N N . ALA A 1 94 ? 22.774 -7.195 -3.798 1.00 81.88 94 ALA A N 1
ATOM 717 C CA . ALA A 1 94 ? 24.115 -7.669 -4.133 1.00 81.88 94 ALA A CA 1
ATOM 718 C C . ALA A 1 94 ? 24.511 -7.361 -5.589 1.00 81.88 94 ALA A C 1
ATOM 720 O O . ALA A 1 94 ? 25.691 -7.188 -5.890 1.00 81.88 94 ALA A O 1
ATOM 721 N N . GLN A 1 95 ? 23.529 -7.262 -6.491 1.00 77.69 95 GLN A N 1
ATOM 722 C CA . GLN A 1 95 ? 23.731 -6.853 -7.885 1.00 77.69 95 GLN A CA 1
ATOM 723 C C . GLN A 1 95 ? 23.788 -5.328 -8.062 1.00 77.69 95 GLN A C 1
ATOM 725 O O . GLN A 1 95 ? 24.200 -4.844 -9.120 1.00 77.69 95 GLN A O 1
ATOM 730 N N . ALA A 1 96 ? 23.389 -4.558 -7.049 1.00 79.69 96 ALA A N 1
ATOM 731 C CA . ALA A 1 96 ? 23.479 -3.109 -7.062 1.00 79.69 96 ALA A CA 1
ATOM 732 C C . ALA A 1 96 ? 24.869 -2.644 -6.588 1.00 79.69 96 ALA A C 1
ATOM 734 O O . ALA A 1 96 ? 25.418 -3.138 -5.604 1.00 79.69 96 ALA A O 1
ATOM 735 N N . SER A 1 97 ? 25.451 -1.652 -7.264 1.00 66.62 97 SER A N 1
ATOM 736 C CA . SER A 1 97 ? 26.659 -0.996 -6.776 1.00 66.62 97 SER A CA 1
ATOM 737 C C . SER A 1 97 ? 26.341 -0.173 -5.523 1.00 66.62 97 SER A C 1
ATOM 739 O O . SER A 1 97 ? 25.304 0.492 -5.405 1.00 66.62 97 SER A O 1
ATOM 741 N N . SER A 1 98 ? 27.254 -0.237 -4.557 1.00 55.66 98 SER A N 1
ATOM 742 C CA . SER A 1 98 ? 27.103 0.280 -3.195 1.00 55.66 98 SER A CA 1
ATOM 743 C C . SER A 1 98 ? 27.234 1.803 -3.069 1.00 55.66 98 SER A C 1
ATOM 745 O O . SER A 1 98 ? 27.538 2.298 -1.981 1.00 55.66 98 SER A O 1
ATOM 747 N N . GLU A 1 99 ? 26.974 2.575 -4.131 1.00 53.56 99 GLU A N 1
ATOM 748 C CA . GLU A 1 99 ? 26.869 4.035 -4.027 1.00 53.56 99 GLU A CA 1
ATOM 749 C C . GLU A 1 99 ? 25.603 4.406 -3.241 1.00 53.56 99 GLU A C 1
ATOM 751 O O . GLU A 1 99 ? 24.553 4.744 -3.787 1.00 53.56 99 GLU A O 1
ATOM 756 N N . LYS A 1 100 ? 25.717 4.317 -1.915 1.00 51.12 100 LYS A N 1
ATOM 757 C CA . LYS A 1 100 ? 24.730 4.765 -0.943 1.00 51.12 100 LYS A CA 1
ATOM 758 C C . LYS A 1 100 ? 24.603 6.277 -1.081 1.00 51.12 100 LYS A C 1
ATOM 760 O O . LYS A 1 100 ? 25.412 7.024 -0.536 1.00 51.12 100 LYS A O 1
ATOM 765 N N . LEU A 1 101 ? 23.585 6.738 -1.802 1.00 52.09 101 LEU A N 1
ATOM 766 C CA . LEU A 1 101 ? 23.248 8.160 -1.867 1.00 52.09 101 LEU A CA 1
ATOM 767 C C . LEU A 1 101 ? 22.742 8.589 -0.482 1.00 52.09 101 LEU A C 1
ATOM 769 O O . LEU A 1 101 ? 21.577 8.404 -0.137 1.00 52.09 101 LEU A O 1
ATOM 773 N N . SER A 1 102 ? 23.646 9.091 0.362 1.00 42.09 102 SER A N 1
ATOM 774 C CA . SER A 1 102 ? 23.351 9.473 1.743 1.00 42.09 102 SER A CA 1
ATOM 775 C C . SER A 1 102 ? 22.651 10.830 1.808 1.00 42.09 102 SER A C 1
ATOM 777 O O . SER A 1 102 ? 23.228 11.815 2.257 1.00 42.09 102 SER A O 1
ATOM 779 N N . MET A 1 103 ? 21.394 10.900 1.388 1.00 41.12 103 MET A N 1
ATOM 780 C CA . MET A 1 103 ? 20.495 11.974 1.803 1.00 41.12 103 MET A CA 1
ATOM 781 C C . MET A 1 103 ? 19.099 11.367 1.975 1.00 41.12 103 MET A C 1
ATOM 783 O O . MET A 1 103 ? 18.518 10.890 1.012 1.00 41.12 103 MET A O 1
ATOM 787 N N . TYR A 1 104 ? 18.575 11.405 3.204 1.00 39.09 104 TYR A N 1
ATOM 788 C CA . TYR A 1 104 ? 17.218 11.002 3.621 1.00 39.09 104 TYR A CA 1
ATOM 789 C C . TYR A 1 104 ? 16.944 9.505 3.829 1.00 39.09 104 TYR A C 1
ATOM 791 O O . TYR A 1 104 ? 16.775 8.773 2.870 1.00 39.09 104 TYR A O 1
ATOM 799 N N . LYS A 1 105 ? 16.808 9.109 5.112 1.00 46.25 105 LYS A N 1
ATOM 800 C CA . LYS A 1 105 ? 15.985 8.038 5.749 1.00 46.25 105 LYS A CA 1
ATOM 801 C C . LYS A 1 105 ? 15.681 6.694 5.028 1.00 46.25 105 LYS A C 1
ATOM 803 O O . LYS A 1 105 ? 14.961 5.883 5.598 1.00 46.25 105 LYS A O 1
ATOM 808 N N . ALA A 1 106 ? 16.226 6.400 3.854 1.00 54.03 106 ALA A N 1
ATOM 809 C CA . ALA A 1 106 ? 16.072 5.156 3.109 1.00 54.03 106 ALA A CA 1
ATOM 810 C C . ALA A 1 106 ? 17.386 4.834 2.387 1.00 54.03 106 ALA A C 1
ATOM 812 O O . ALA A 1 106 ? 18.038 5.718 1.831 1.00 54.03 106 ALA A O 1
ATOM 813 N N . ALA A 1 107 ? 17.794 3.567 2.405 1.00 63.00 107 ALA A N 1
ATOM 814 C CA . ALA A 1 107 ? 18.957 3.132 1.648 1.00 63.00 107 ALA A CA 1
ATOM 815 C C . ALA A 1 107 ? 18.606 3.141 0.149 1.00 63.00 107 ALA A C 1
ATOM 817 O O . ALA A 1 107 ? 17.703 2.428 -0.291 1.00 63.00 107 ALA A O 1
ATOM 818 N N . THR A 1 108 ? 19.291 3.995 -0.612 1.00 69.62 108 THR A N 1
ATOM 819 C CA . THR A 1 108 ? 19.211 4.033 -2.077 1.00 69.62 108 THR A CA 1
ATOM 820 C C . THR A 1 108 ? 20.528 3.513 -2.636 1.00 69.62 108 THR A C 1
ATOM 822 O O . THR A 1 108 ? 21.593 3.958 -2.210 1.00 69.62 108 THR A O 1
ATOM 825 N N . TYR A 1 109 ? 20.431 2.575 -3.566 1.00 78.06 109 TYR A N 1
ATOM 826 C CA . TYR A 1 109 ? 21.511 1.867 -4.243 1.00 78.06 109 TYR A CA 1
ATOM 827 C C . TYR A 1 109 ? 21.473 2.192 -5.737 1.00 78.06 109 TYR A C 1
ATOM 829 O O . TYR A 1 109 ? 20.523 2.817 -6.222 1.00 78.06 109 TYR A O 1
ATOM 837 N N . ARG A 1 110 ? 22.483 1.755 -6.491 1.00 79.38 110 ARG A N 1
ATOM 838 C CA . ARG A 1 110 ? 22.485 1.878 -7.952 1.00 79.38 110 ARG A CA 1
ATOM 839 C C . ARG A 1 110 ? 22.495 0.517 -8.619 1.00 79.38 110 ARG A C 1
ATOM 841 O O . ARG A 1 110 ? 23.431 -0.249 -8.456 1.00 79.38 110 ARG A O 1
ATOM 848 N N . LEU A 1 111 ? 21.485 0.240 -9.429 1.00 79.44 111 LEU A N 1
ATOM 849 C CA . LEU A 1 111 ? 21.470 -0.910 -10.320 1.00 79.44 111 LEU A CA 1
ATOM 850 C C . LEU A 1 111 ? 21.852 -0.426 -11.728 1.00 79.44 111 LEU A C 1
ATOM 852 O O . LEU A 1 1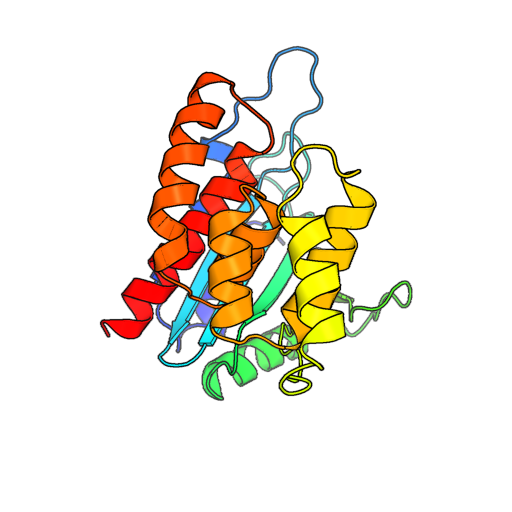11 ? 21.035 0.130 -12.466 1.00 79.44 111 LEU A O 1
ATOM 856 N N . GLY A 1 112 ? 23.138 -0.537 -12.070 1.00 79.25 112 GLY A N 1
ATOM 857 C CA . GLY A 1 112 ? 23.699 0.160 -13.230 1.00 79.25 112 GLY A CA 1
ATOM 858 C C . GLY A 1 112 ? 23.548 1.682 -13.087 1.00 79.25 112 GLY A C 1
ATOM 859 O O . GLY A 1 112 ? 24.015 2.267 -12.113 1.00 79.25 112 GLY A O 1
ATOM 860 N N . ALA A 1 113 ? 22.878 2.330 -14.046 1.00 77.12 113 ALA A N 1
ATOM 861 C CA . ALA A 1 113 ? 22.563 3.765 -13.998 1.00 77.12 113 ALA A CA 1
ATOM 862 C C . ALA A 1 113 ? 21.234 4.090 -13.282 1.00 77.12 113 ALA A C 1
ATOM 864 O O . ALA A 1 113 ? 20.913 5.262 -13.089 1.00 77.12 113 ALA A O 1
ATOM 865 N N . THR A 1 114 ? 20.453 3.075 -12.904 1.00 81.44 114 THR A N 1
ATOM 866 C CA . THR A 1 114 ? 19.103 3.247 -12.363 1.00 81.44 114 THR A CA 1
ATOM 867 C C . THR A 1 114 ? 19.137 3.253 -10.827 1.00 81.44 114 THR A C 1
ATOM 869 O O . THR A 1 114 ? 19.642 2.303 -10.224 1.00 81.44 114 THR A O 1
ATOM 872 N N . PRO A 1 115 ? 18.596 4.290 -10.160 1.00 83.94 115 PRO A N 1
ATOM 873 C CA . PRO A 1 115 ? 18.414 4.288 -8.711 1.00 83.94 115 PRO A CA 1
ATOM 874 C C . PRO A 1 115 ? 17.502 3.142 -8.259 1.00 83.94 115 PRO A C 1
ATOM 876 O O . PRO A 1 115 ? 16.395 2.994 -8.771 1.00 83.94 115 PRO A O 1
ATOM 879 N N . LEU A 1 116 ? 17.950 2.372 -7.270 1.00 83.88 116 LEU A N 1
ATOM 880 C CA . LEU A 1 116 ? 17.194 1.314 -6.606 1.00 83.88 116 LEU A CA 1
ATOM 881 C C . LEU A 1 116 ? 16.951 1.715 -5.151 1.00 83.88 116 LEU A C 1
ATOM 883 O O . LEU A 1 116 ? 17.891 1.864 -4.374 1.00 83.88 116 LEU A O 1
ATOM 887 N N . ARG A 1 117 ? 15.693 1.861 -4.752 1.00 85.69 117 ARG A N 1
ATOM 888 C CA . ARG A 1 117 ? 15.308 2.115 -3.364 1.00 85.69 117 ARG A CA 1
ATOM 889 C C . ARG A 1 117 ? 14.658 0.871 -2.789 1.00 85.69 117 ARG A C 1
ATOM 891 O O . ARG A 1 117 ? 13.664 0.402 -3.328 1.00 85.69 117 ARG A O 1
ATOM 898 N N . VAL A 1 118 ? 15.162 0.396 -1.656 1.00 82.69 118 VAL A N 1
ATOM 899 C CA . VAL A 1 118 ? 14.533 -0.701 -0.910 1.00 82.69 118 VAL A CA 1
ATOM 900 C C . VAL A 1 118 ? 13.923 -0.144 0.370 1.00 82.69 118 VAL A C 1
ATOM 902 O O . VAL A 1 118 ? 14.575 0.580 1.122 1.00 82.69 118 VAL A O 1
ATOM 905 N N . THR A 1 119 ? 12.647 -0.436 0.605 1.00 83.12 119 THR A N 1
ATOM 906 C CA . THR A 1 119 ? 11.900 -0.021 1.796 1.00 83.12 119 THR A CA 1
ATOM 907 C C . THR A 1 119 ? 11.276 -1.251 2.438 1.00 83.12 119 THR A C 1
ATOM 909 O O . THR A 1 119 ? 10.487 -1.950 1.815 1.00 83.12 119 THR A O 1
ATOM 912 N N . ARG A 1 120 ? 11.614 -1.519 3.700 1.00 78.94 120 ARG A N 1
ATOM 913 C CA . ARG A 1 120 ? 10.992 -2.603 4.467 1.00 78.94 120 ARG A CA 1
ATOM 914 C C . ARG A 1 120 ? 9.849 -2.026 5.298 1.00 78.94 120 ARG A C 1
ATOM 916 O O . ARG A 1 120 ? 10.098 -1.295 6.252 1.00 78.94 120 ARG A O 1
ATOM 923 N N . SER A 1 121 ? 8.604 -2.335 4.942 1.00 72.69 121 SER A N 1
ATOM 924 C CA . SER A 1 121 ? 7.386 -1.909 5.652 1.00 72.69 121 SER A CA 1
ATOM 925 C C . SER A 1 121 ? 7.074 -2.829 6.846 1.00 72.69 121 SER A C 1
ATOM 927 O O . SER A 1 121 ? 5.936 -3.238 7.098 1.00 72.69 121 SER A O 1
ATOM 929 N N . GLN A 1 122 ? 8.106 -3.162 7.623 1.00 62.75 122 GLN A N 1
ATOM 930 C CA . GLN A 1 122 ? 7.944 -3.746 8.950 1.00 62.75 122 GLN A CA 1
ATOM 931 C C . GLN A 1 122 ? 7.888 -2.602 9.961 1.00 62.75 122 GLN A C 1
ATOM 933 O O . GLN A 1 122 ? 8.901 -2.190 10.520 1.00 62.75 122 GLN A O 1
ATOM 938 N N . ALA A 1 123 ? 6.695 -2.049 10.184 1.00 57.06 123 ALA A N 1
ATOM 939 C CA . ALA A 1 123 ? 6.487 -1.276 11.399 1.00 57.06 123 ALA A CA 1
ATOM 940 C C . ALA A 1 123 ? 6.357 -2.280 12.546 1.00 57.06 123 ALA A C 1
ATOM 942 O O . ALA A 1 123 ? 5.435 -3.098 12.546 1.00 57.06 123 ALA A O 1
ATOM 943 N N . ALA A 1 124 ? 7.290 -2.230 13.497 1.00 59.56 124 ALA A N 1
ATOM 944 C CA . ALA A 1 124 ? 7.115 -2.894 14.777 1.00 59.56 124 ALA A CA 1
ATOM 945 C C . ALA A 1 124 ? 5.789 -2.412 15.380 1.00 59.56 124 ALA A C 1
ATOM 947 O O . ALA A 1 124 ? 5.587 -1.208 15.546 1.00 59.56 124 ALA A O 1
ATOM 948 N N . THR A 1 125 ? 4.873 -3.336 15.667 1.00 69.88 125 THR A N 1
ATOM 949 C CA . THR A 1 125 ? 3.624 -2.993 16.347 1.00 69.88 125 THR A CA 1
ATOM 950 C C . THR A 1 125 ? 3.968 -2.551 17.759 1.00 69.88 125 THR A C 1
ATOM 952 O O . THR A 1 125 ? 4.530 -3.330 18.529 1.00 69.88 125 THR A O 1
ATOM 955 N N . THR A 1 126 ? 3.626 -1.319 18.125 1.00 78.06 126 THR A N 1
ATOM 956 C CA . THR A 1 126 ? 3.935 -0.783 19.463 1.00 78.06 126 THR A CA 1
ATOM 957 C C . THR A 1 126 ? 3.034 -1.352 20.565 1.00 78.06 126 THR A C 1
ATOM 959 O O . THR A 1 126 ? 3.125 -0.927 21.714 1.00 78.06 126 THR A O 1
ATOM 962 N N . GLY A 1 127 ? 2.151 -2.294 20.222 1.00 78.94 127 GLY A N 1
ATOM 963 C CA . GLY A 1 127 ? 1.065 -2.751 21.078 1.00 78.94 127 GLY A CA 1
ATOM 964 C C . GLY A 1 127 ? -0.088 -1.739 21.146 1.00 78.94 127 GLY A C 1
ATOM 965 O O . GLY A 1 127 ? 0.000 -0.652 20.560 1.00 78.94 127 GLY A O 1
ATOM 966 N N . PRO A 1 128 ? -1.184 -2.095 21.837 1.00 87.38 128 PRO A N 1
ATOM 967 C CA . PRO A 1 128 ? -2.359 -1.242 21.951 1.00 87.38 128 PRO A CA 1
ATOM 968 C C . PRO A 1 128 ? -2.029 0.064 22.677 1.00 87.38 128 PRO A C 1
ATOM 970 O O . PRO A 1 128 ? -1.494 0.059 23.786 1.00 87.38 128 PRO A O 1
ATOM 973 N N . MET A 1 129 ? -2.368 1.203 22.071 1.00 94.25 129 MET A N 1
ATOM 974 C CA . MET A 1 129 ? -2.227 2.501 22.724 1.00 94.25 129 MET A CA 1
ATOM 975 C C . MET A 1 129 ? -3.328 2.725 23.777 1.00 94.25 129 MET A C 1
ATOM 977 O O . MET A 1 129 ? -4.382 2.095 23.712 1.00 94.25 129 MET A O 1
ATOM 981 N N . PRO A 1 130 ? -3.156 3.650 24.734 1.00 95.81 130 PRO A N 1
ATOM 982 C CA . PRO A 1 130 ? -4.208 3.950 25.704 1.00 95.81 130 PRO A CA 1
ATOM 983 C C . PRO A 1 130 ? -5.509 4.425 25.038 1.00 95.81 130 PRO A C 1
ATOM 985 O O . PRO A 1 130 ? -5.467 5.252 24.122 1.00 95.81 130 PRO A O 1
ATOM 988 N N . ASP A 1 131 ? -6.663 3.981 25.541 1.00 97.19 131 ASP A N 1
ATOM 989 C CA . ASP A 1 131 ? -7.985 4.258 24.950 1.00 97.19 131 ASP A CA 1
ATOM 990 C C . ASP A 1 131 ? -8.289 5.748 24.791 1.00 97.19 131 ASP A C 1
ATOM 992 O O . ASP A 1 131 ? -8.876 6.163 23.792 1.00 97.19 131 ASP A O 1
ATOM 996 N N . ALA A 1 132 ? -7.837 6.579 25.733 1.00 96.69 132 ALA A N 1
ATOM 997 C CA . ALA A 1 132 ? -7.982 8.030 25.644 1.00 96.69 132 ALA A CA 1
ATOM 998 C C . ALA A 1 132 ? -7.208 8.613 24.445 1.00 96.69 132 ALA A C 1
ATOM 1000 O O . ALA A 1 132 ? -7.718 9.475 23.726 1.00 96.69 132 ALA A O 1
ATOM 1001 N N . LYS A 1 133 ? -5.989 8.113 24.192 1.00 96.75 133 LYS A N 1
ATOM 1002 C CA . LYS A 1 133 ? -5.171 8.521 23.040 1.00 96.75 133 LYS A CA 1
ATOM 1003 C C . LYS A 1 133 ? -5.794 8.019 21.739 1.00 96.75 133 LYS A C 1
ATOM 1005 O O . LYS A 1 133 ? -5.920 8.802 20.801 1.00 96.75 133 LYS A O 1
ATOM 1010 N N . PHE A 1 134 ? -6.224 6.757 21.711 1.00 97.62 134 PHE A N 1
ATOM 1011 C CA . PHE A 1 134 ? -6.909 6.172 20.561 1.00 97.62 134 PHE A CA 1
ATOM 1012 C C . PHE A 1 134 ? -8.169 6.967 20.204 1.00 97.62 134 PHE A C 1
ATOM 1014 O O . PHE A 1 134 ? -8.320 7.394 19.066 1.00 97.62 134 PHE A O 1
ATOM 1021 N N . SER A 1 135 ? -9.031 7.242 21.185 1.00 97.62 135 SER A N 1
ATOM 1022 C CA . SER A 1 135 ? -10.292 7.964 20.980 1.00 97.62 135 SER A CA 1
ATOM 1023 C C . SER A 1 135 ? -10.065 9.369 20.424 1.00 97.62 135 SER A C 1
ATOM 1025 O O . SER A 1 135 ? -10.775 9.786 19.513 1.00 97.62 135 SER A O 1
ATOM 1027 N N . ARG A 1 136 ? -9.037 10.076 20.914 1.00 97.75 136 ARG A N 1
ATOM 1028 C CA . ARG A 1 136 ? -8.660 11.399 20.400 1.00 97.75 136 ARG A CA 1
ATOM 1029 C C . ARG A 1 136 ? -8.211 11.340 18.941 1.00 97.75 136 ARG A C 1
ATOM 1031 O O . ARG A 1 136 ? -8.667 12.147 18.142 1.00 97.75 136 ARG A O 1
ATOM 1038 N N . LEU A 1 137 ? -7.323 10.408 18.593 1.00 97.44 137 LEU A N 1
ATOM 1039 C CA . LEU A 1 137 ? -6.836 10.269 17.216 1.00 97.44 137 LEU A CA 1
ATOM 1040 C C . LEU A 1 137 ? -7.949 9.804 16.273 1.00 97.44 137 LEU A C 1
ATOM 1042 O O . LEU A 1 137 ? -8.087 10.338 15.180 1.00 97.44 137 LEU A O 1
ATOM 1046 N N . ARG A 1 138 ? -8.787 8.863 16.717 1.00 97.56 138 ARG A N 1
ATOM 1047 C CA . ARG A 1 138 ? -9.971 8.412 15.983 1.00 97.56 138 ARG A CA 1
ATOM 1048 C C . ARG A 1 138 ? -10.915 9.570 15.671 1.00 97.56 138 ARG A C 1
ATOM 1050 O O . ARG A 1 138 ? -11.392 9.645 14.549 1.00 97.56 138 ARG A O 1
ATOM 1057 N N . ALA A 1 139 ? -11.172 10.468 16.622 1.00 97.06 139 ALA A N 1
ATOM 1058 C CA . ALA A 1 139 ? -12.031 11.628 16.383 1.00 97.06 139 ALA A CA 1
ATOM 1059 C C . ALA A 1 139 ? -11.483 12.528 15.263 1.00 97.06 139 ALA A C 1
ATOM 1061 O O . ALA A 1 139 ? -12.233 12.882 14.365 1.00 97.06 139 ALA A O 1
ATOM 1062 N N . VAL A 1 140 ? -10.174 12.807 15.270 1.00 96.69 140 VAL A N 1
ATOM 1063 C CA . VAL A 1 140 ? -9.490 13.587 14.220 1.00 96.69 140 VAL A CA 1
ATOM 1064 C C . VAL A 1 140 ? -9.609 12.910 12.851 1.00 96.69 140 VAL A C 1
ATOM 1066 O O . VAL A 1 140 ? -9.850 13.570 11.851 1.00 96.69 140 VAL A O 1
ATOM 1069 N N . VAL A 1 141 ? -9.459 11.585 12.796 1.00 95.88 141 VAL A N 1
ATOM 1070 C CA . VAL A 1 141 ? -9.518 10.818 11.540 1.00 95.88 141 VAL A CA 1
ATOM 1071 C C . VAL A 1 141 ? -10.936 10.705 10.970 1.00 95.88 141 VAL A C 1
ATOM 1073 O O . VAL A 1 141 ? -11.094 10.569 9.760 1.00 95.88 141 VAL A O 1
ATOM 1076 N N . LEU A 1 142 ? -11.963 10.729 11.821 1.00 96.12 142 LEU A N 1
ATOM 1077 C CA . LEU A 1 142 ? -13.363 10.609 11.402 1.00 96.12 142 LEU A CA 1
ATOM 1078 C C . LEU A 1 142 ? -14.051 11.961 11.169 1.00 96.12 142 LEU A C 1
ATOM 1080 O O . LEU A 1 142 ? -15.195 11.971 10.717 1.00 96.12 142 LEU A O 1
ATOM 1084 N N . ASP A 1 143 ? -13.395 13.077 11.486 1.00 94.75 143 ASP A N 1
ATOM 1085 C CA . ASP A 1 143 ? -13.940 14.414 11.269 1.00 94.75 143 ASP A CA 1
ATOM 1086 C C . ASP A 1 143 ? -13.715 14.860 9.810 1.00 94.75 143 ASP A C 1
ATOM 1088 O O . ASP A 1 143 ? -12.573 15.103 9.410 1.00 94.75 143 ASP A O 1
ATOM 1092 N N . PRO A 1 144 ? -14.778 15.005 8.993 1.00 87.62 144 PRO A N 1
ATOM 1093 C CA . PRO A 1 144 ? -14.647 15.450 7.607 1.00 87.62 144 PRO A CA 1
ATOM 1094 C C . PRO A 1 144 ? -14.198 16.915 7.473 1.00 87.62 144 PRO A C 1
ATOM 1096 O O . PRO A 1 144 ? -13.838 17.327 6.373 1.00 87.62 144 PRO A O 1
ATOM 1099 N N . GLY A 1 145 ? -14.251 17.709 8.551 1.00 88.81 145 GLY A N 1
ATOM 1100 C CA . GLY A 1 145 ? -13.783 19.095 8.589 1.00 88.81 145 GLY A CA 1
ATOM 1101 C C . GLY A 1 145 ? -12.317 19.255 9.000 1.00 88.81 145 GLY A C 1
ATOM 1102 O O . GLY A 1 145 ? -11.830 20.383 9.053 1.00 88.81 145 GLY A O 1
ATOM 1103 N N . GLN A 1 146 ? -11.616 18.163 9.311 1.00 91.12 146 GLN A N 1
ATOM 1104 C CA . GLN A 1 146 ? -10.227 18.214 9.752 1.00 91.12 146 GLN A CA 1
ATOM 1105 C C . GLN A 1 146 ? -9.268 18.561 8.603 1.00 91.12 146 GLN A C 1
ATOM 1107 O O . GLN A 1 146 ? -9.398 18.071 7.481 1.00 91.12 146 GLN A O 1
ATOM 1112 N N . GLU A 1 147 ? -8.240 19.350 8.919 1.00 87.50 147 GLU A N 1
ATOM 1113 C CA . GLU A 1 147 ? -7.133 19.636 8.003 1.00 87.50 147 GLU A CA 1
ATOM 1114 C C . GLU A 1 147 ? -6.402 18.355 7.564 1.00 87.50 147 GLU A C 1
ATOM 1116 O O . GLU A 1 147 ? -6.132 17.454 8.366 1.00 87.50 147 GLU A O 1
ATOM 1121 N N . PHE A 1 148 ? -6.030 18.297 6.282 1.00 85.81 148 PHE A N 1
ATOM 1122 C CA . PHE A 1 148 ? -5.438 17.107 5.659 1.00 85.81 148 PHE A CA 1
ATOM 1123 C C . PHE A 1 148 ? -4.174 16.610 6.381 1.00 85.81 148 PHE A C 1
ATOM 1125 O O . PHE A 1 148 ? -4.011 15.404 6.594 1.00 85.81 148 PHE A O 1
ATOM 1132 N N . ASP A 1 149 ? -3.291 17.526 6.781 1.00 90.31 149 ASP A N 1
ATOM 1133 C CA . ASP A 1 149 ? -2.026 17.187 7.443 1.00 90.31 149 ASP A CA 1
ATOM 1134 C C . ASP A 1 149 ? -2.255 16.590 8.840 1.00 90.31 149 ASP A C 1
ATOM 1136 O O . ASP A 1 149 ? -1.589 15.627 9.230 1.00 90.31 149 ASP A O 1
ATOM 1140 N N . ASP A 1 150 ? -3.239 17.108 9.577 1.00 91.19 150 ASP A N 1
ATOM 1141 C CA . ASP A 1 150 ? -3.591 16.611 10.908 1.00 91.19 150 ASP A CA 1
ATOM 1142 C C . ASP A 1 150 ? -4.247 15.231 10.835 1.00 91.19 150 ASP A C 1
ATOM 1144 O O . ASP A 1 150 ? -3.886 14.333 11.605 1.00 91.19 150 ASP A O 1
ATOM 1148 N N . ALA A 1 151 ? -5.157 15.030 9.877 1.00 93.12 151 ALA A N 1
ATOM 1149 C CA . ALA A 1 151 ? -5.765 13.729 9.618 1.00 93.12 151 ALA A CA 1
ATOM 1150 C C . ALA A 1 151 ? -4.705 12.692 9.208 1.00 93.12 151 ALA A C 1
ATOM 1152 O O . ALA A 1 151 ? -4.680 11.582 9.743 1.00 93.12 151 ALA A O 1
ATOM 1153 N N . THR A 1 152 ? -3.773 13.069 8.327 1.00 92.62 152 THR A N 1
ATOM 1154 C CA . THR A 1 152 ? -2.663 12.208 7.885 1.00 92.62 152 THR A CA 1
ATOM 1155 C C . THR A 1 152 ? -1.769 11.816 9.056 1.00 92.62 152 THR A C 1
ATOM 1157 O O . THR A 1 152 ? -1.509 10.632 9.271 1.00 92.62 152 THR A O 1
ATOM 1160 N N . LYS A 1 153 ? -1.364 12.781 9.885 1.00 94.69 153 LYS A N 1
ATOM 1161 C CA . LYS A 1 153 ? -0.549 12.520 11.076 1.00 94.69 153 LYS A CA 1
ATOM 1162 C C . LYS A 1 153 ? -1.274 11.636 12.092 1.00 94.69 153 LYS A C 1
ATOM 1164 O O . LYS A 1 153 ? -0.653 10.782 12.726 1.00 94.69 153 LYS A O 1
ATOM 1169 N N . ALA A 1 154 ? -2.581 11.818 12.268 1.00 95.88 154 ALA A N 1
ATOM 1170 C CA . ALA A 1 154 ? -3.372 10.969 13.151 1.00 95.88 154 ALA A CA 1
ATOM 1171 C C . ALA A 1 154 ? -3.469 9.528 12.624 1.00 95.88 154 ALA A C 1
ATOM 1173 O O . ALA A 1 154 ? -3.307 8.589 13.407 1.00 95.88 154 ALA A O 1
ATOM 1174 N N . ILE A 1 155 ? -3.639 9.350 11.309 1.00 95.81 155 ILE A N 1
ATOM 1175 C CA . ILE A 1 155 ? -3.572 8.046 10.636 1.00 95.81 155 ILE A CA 1
ATOM 1176 C C . ILE A 1 155 ? -2.199 7.398 10.858 1.00 95.81 155 ILE A C 1
ATOM 1178 O O . ILE A 1 155 ? -2.143 6.251 11.2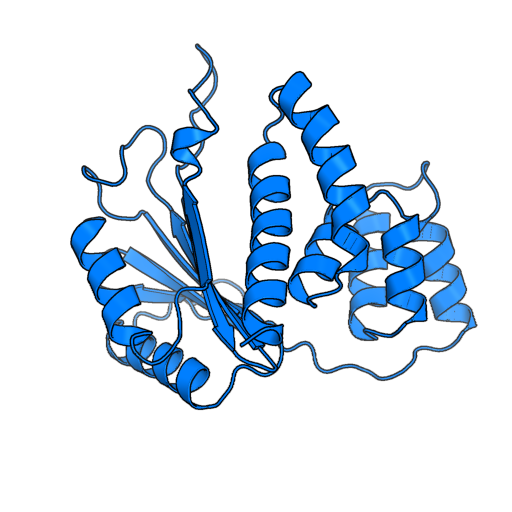91 1.00 95.81 155 ILE A O 1
ATOM 1182 N N . GLU A 1 156 ? -1.093 8.119 10.653 1.00 93.38 156 GLU A N 1
ATOM 1183 C CA . GLU A 1 156 ? 0.265 7.597 10.883 1.00 93.38 156 GLU A CA 1
ATOM 1184 C C . GLU A 1 156 ? 0.481 7.130 12.330 1.00 93.38 156 GLU A C 1
ATOM 1186 O O . GLU A 1 156 ? 1.109 6.099 12.569 1.00 93.38 156 GLU A O 1
ATOM 1191 N N . LEU A 1 157 ? -0.047 7.867 13.311 1.00 94.00 157 LEU A N 1
ATOM 1192 C CA . LEU A 1 157 ? 0.047 7.496 14.725 1.00 94.00 157 LEU A CA 1
ATOM 1193 C C . LEU A 1 157 ? -0.814 6.272 15.062 1.00 94.00 157 LEU A C 1
ATOM 1195 O O . LEU A 1 157 ? -0.364 5.405 15.810 1.00 94.00 157 LEU A O 1
ATOM 1199 N N . LEU A 1 158 ? -2.031 6.182 14.518 1.00 94.62 158 LEU A N 1
ATOM 1200 C CA . LEU A 1 158 ? -2.899 5.008 14.673 1.00 94.62 158 LEU A CA 1
ATOM 1201 C C . LEU A 1 158 ? -2.297 3.768 14.001 1.00 94.62 158 LEU A C 1
ATOM 1203 O O . LEU A 1 158 ? -2.350 2.671 14.555 1.00 94.62 158 LEU A O 1
ATOM 1207 N N . ALA A 1 159 ? -1.652 3.949 12.850 1.00 92.38 159 ALA A N 1
ATOM 1208 C CA . ALA A 1 159 ? -1.018 2.890 12.075 1.00 92.38 159 ALA A CA 1
ATOM 1209 C C . ALA A 1 159 ? 0.121 2.164 12.810 1.00 92.38 159 ALA A C 1
ATOM 1211 O O . ALA A 1 159 ? 0.475 1.054 12.417 1.00 92.38 159 ALA A O 1
ATOM 1212 N N . GLN A 1 160 ? 0.676 2.746 13.879 1.00 90.50 160 GLN A N 1
ATOM 1213 C CA . GLN A 1 160 ? 1.708 2.109 14.712 1.00 90.50 160 GLN A CA 1
ATOM 1214 C C . GLN A 1 160 ? 1.168 0.930 15.534 1.00 90.50 160 GLN A C 1
ATOM 1216 O O . GLN A 1 160 ? 1.916 0.012 15.867 1.00 90.50 160 GLN A O 1
ATOM 1221 N N . GLU A 1 161 ? -0.127 0.941 15.857 1.00 91.25 161 GLU A N 1
ATOM 1222 C CA . GLU A 1 161 ? -0.757 -0.102 16.666 1.00 91.25 161 GLU A CA 1
ATOM 1223 C C . GLU A 1 161 ? -1.189 -1.324 15.834 1.00 91.25 161 GLU A C 1
ATOM 1225 O O . GLU A 1 161 ? -1.089 -2.444 16.327 1.00 91.25 161 GLU A O 1
ATOM 1230 N N . ARG A 1 162 ? -1.651 -1.122 14.588 1.00 88.06 162 ARG A N 1
ATOM 1231 C CA . ARG A 1 162 ? -2.153 -2.173 13.668 1.00 88.06 162 ARG A CA 1
ATOM 1232 C C . ARG A 1 162 ? -3.170 -3.150 14.297 1.00 88.06 162 ARG A C 1
ATOM 1234 O O . ARG A 1 162 ? -3.089 -4.356 14.086 1.00 88.06 162 ARG A O 1
ATOM 1241 N N . SER A 1 163 ? -4.133 -2.643 15.064 1.00 92.25 163 SER A N 1
ATO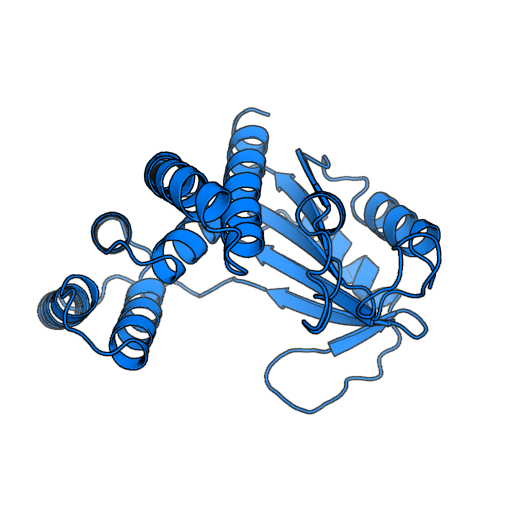M 1242 C CA . SER A 1 163 ? -5.191 -3.449 15.695 1.00 92.25 163 SER A CA 1
ATOM 1243 C C . SER A 1 163 ? -6.526 -3.389 14.944 1.00 92.25 163 SER A C 1
ATOM 1245 O O . SER A 1 163 ? -6.757 -2.502 14.121 1.00 92.25 163 SER A O 1
ATOM 1247 N N . GLU A 1 164 ? -7.457 -4.280 15.292 1.00 94.31 164 GLU A N 1
ATOM 1248 C CA . GLU A 1 164 ? -8.816 -4.315 14.724 1.00 94.31 164 GLU A CA 1
ATOM 1249 C C . GLU A 1 164 ? -9.565 -2.982 14.878 1.00 94.31 164 GLU A C 1
ATOM 1251 O O . GLU A 1 164 ? -10.241 -2.528 13.955 1.00 94.31 164 GLU A O 1
ATOM 1256 N N . ARG A 1 165 ? -9.401 -2.284 16.011 1.00 95.69 165 ARG A N 1
ATOM 1257 C CA . ARG A 1 165 ? -10.030 -0.968 16.219 1.00 95.69 165 ARG A CA 1
ATOM 1258 C C . ARG A 1 165 ? -9.446 0.119 15.311 1.00 95.69 165 ARG A C 1
ATOM 1260 O O . ARG A 1 165 ? -10.166 1.038 14.914 1.00 95.69 165 ARG A O 1
ATOM 1267 N N . VAL A 1 166 ? -8.161 0.017 14.956 1.00 96.44 166 VAL A N 1
ATOM 1268 C CA . VAL A 1 166 ? -7.532 0.898 13.961 1.00 96.44 166 VAL A CA 1
ATOM 1269 C C . VAL A 1 166 ? -8.090 0.587 12.578 1.00 96.44 166 VAL A C 1
ATOM 1271 O O . VAL A 1 166 ? -8.497 1.514 11.883 1.00 96.44 166 VAL A O 1
ATOM 1274 N N . VAL A 1 167 ? -8.202 -0.695 12.215 1.00 96.00 167 VAL A N 1
ATOM 1275 C CA . VAL A 1 167 ? -8.815 -1.125 10.948 1.00 96.00 167 VAL A CA 1
ATOM 1276 C C . VAL A 1 167 ? -10.237 -0.581 10.812 1.00 96.00 167 VAL A C 1
ATOM 1278 O O . VAL A 1 167 ? -10.545 0.086 9.825 1.00 96.00 167 VAL A O 1
ATOM 1281 N N . ALA A 1 168 ? -11.075 -0.764 11.834 1.00 97.00 168 ALA A N 1
ATOM 1282 C CA . ALA A 1 168 ? -12.439 -0.240 11.850 1.00 97.00 168 ALA A CA 1
ATOM 1283 C C . ALA A 1 168 ? -12.483 1.293 11.704 1.00 97.00 168 ALA A C 1
ATOM 1285 O O . ALA A 1 168 ? -13.338 1.833 11.005 1.00 97.00 168 ALA A O 1
ATOM 1286 N N . THR A 1 169 ? -11.540 2.005 12.330 1.00 97.69 169 THR A N 1
ATOM 1287 C CA . THR A 1 169 ? -11.424 3.465 12.195 1.00 97.69 169 THR A CA 1
ATOM 1288 C C . THR A 1 169 ? -11.032 3.870 10.776 1.00 97.69 169 THR A C 1
ATOM 1290 O O . THR A 1 169 ? -11.606 4.805 10.227 1.00 97.69 169 THR A O 1
ATOM 1293 N N . PHE A 1 170 ? -10.084 3.164 10.161 1.00 97.38 170 PHE A N 1
ATOM 1294 C CA . PHE A 1 170 ? -9.595 3.475 8.819 1.00 97.38 170 PHE A CA 1
ATOM 1295 C C . PHE A 1 170 ? -10.668 3.235 7.759 1.00 97.38 170 PHE A C 1
ATOM 1297 O O . PHE A 1 170 ? -10.891 4.112 6.924 1.00 97.38 170 PHE A O 1
ATOM 1304 N N . LEU A 1 171 ? -11.399 2.121 7.854 1.00 97.06 171 LEU A N 1
ATOM 1305 C CA . LEU A 1 171 ? -12.533 1.818 6.974 1.00 97.06 171 LEU A CA 1
ATOM 1306 C C . LEU A 1 171 ? -13.642 2.877 7.066 1.00 97.06 171 LEU A C 1
ATOM 1308 O O . LEU A 1 171 ? -14.288 3.172 6.066 1.00 97.06 171 LEU A O 1
ATOM 1312 N N . ALA A 1 172 ? -13.833 3.488 8.238 1.00 95.75 172 ALA A N 1
ATOM 1313 C CA . ALA A 1 172 ? -14.832 4.535 8.446 1.00 95.75 172 ALA A CA 1
ATOM 1314 C C . ALA A 1 172 ? -14.369 5.950 8.035 1.00 95.75 172 ALA A C 1
ATOM 1316 O O . ALA A 1 172 ? -15.193 6.857 7.962 1.00 95.75 172 ALA A O 1
ATOM 1317 N N . SER A 1 173 ? -13.073 6.165 7.778 1.00 90.81 173 SER A N 1
ATOM 1318 C CA . SER A 1 173 ? -12.492 7.512 7.634 1.00 90.81 173 SER A CA 1
ATOM 1319 C C . SER A 1 173 ? -12.653 8.167 6.259 1.00 90.81 173 SER A C 1
ATOM 1321 O O . SER A 1 173 ? -12.251 9.313 6.092 1.00 90.81 173 SER A O 1
ATOM 1323 N N . ASN A 1 174 ? -13.175 7.455 5.250 1.00 84.06 174 ASN A N 1
ATOM 1324 C CA . ASN A 1 174 ? -13.202 7.874 3.833 1.00 84.06 174 ASN A CA 1
ATOM 1325 C C . ASN A 1 174 ? -11.846 8.368 3.268 1.00 84.06 174 ASN A C 1
ATOM 1327 O O . ASN A 1 174 ? -11.784 8.885 2.152 1.00 84.06 174 ASN A O 1
ATOM 1331 N N . SER A 1 175 ? -10.746 8.204 4.006 1.00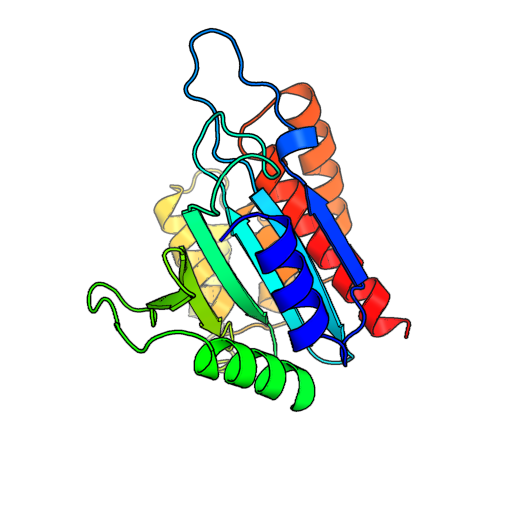 92.31 175 SER A N 1
ATOM 1332 C CA . SER A 1 175 ? -9.425 8.687 3.630 1.00 92.31 175 SER A CA 1
ATOM 1333 C C . SER A 1 175 ? -8.741 7.670 2.734 1.00 92.31 175 SER A C 1
ATOM 1335 O O . SER A 1 175 ? -8.462 6.544 3.152 1.00 92.31 175 SER A O 1
ATOM 1337 N N . PHE A 1 176 ? -8.383 8.080 1.515 1.00 92.69 176 PHE A N 1
ATOM 1338 C CA . PHE A 1 176 ? -7.577 7.229 0.641 1.00 92.69 176 PHE A CA 1
ATOM 1339 C C . PHE A 1 176 ? -6.242 6.843 1.293 1.00 92.69 176 PHE A C 1
ATOM 1341 O O . PHE A 1 176 ? -5.781 5.724 1.105 1.00 92.69 176 PHE A O 1
ATOM 1348 N N . TYR A 1 177 ? -5.632 7.723 2.094 1.00 93.25 177 TYR A N 1
ATOM 1349 C CA . TYR A 1 177 ? -4.383 7.393 2.783 1.00 93.25 177 TYR A CA 1
ATOM 1350 C C . TYR A 1 177 ? -4.565 6.236 3.779 1.00 93.25 177 TYR A C 1
ATOM 1352 O O . TYR A 1 177 ? -3.731 5.333 3.840 1.00 93.25 177 TYR A O 1
ATOM 1360 N N . ALA A 1 178 ? -5.694 6.207 4.494 1.00 95.44 178 ALA A N 1
ATOM 1361 C CA . ALA A 1 178 ? -6.045 5.092 5.367 1.00 95.44 178 ALA A CA 1
ATOM 1362 C C . ALA A 1 178 ? -6.302 3.802 4.566 1.00 95.44 178 ALA A C 1
ATOM 1364 O O . ALA A 1 178 ? -5.779 2.749 4.925 1.00 95.44 178 ALA A O 1
ATOM 1365 N N . LEU A 1 179 ? -7.041 3.880 3.452 1.00 96.19 179 LEU A N 1
ATOM 1366 C CA . LEU A 1 179 ? -7.298 2.729 2.573 1.00 96.19 179 LEU A CA 1
ATOM 1367 C C . LEU A 1 179 ? -6.015 2.179 1.927 1.00 96.19 179 LEU A C 1
ATOM 1369 O O . LEU A 1 179 ? -5.848 0.965 1.818 1.00 96.19 179 LEU A O 1
ATOM 1373 N N . ASP A 1 180 ? -5.086 3.054 1.537 1.00 93.94 180 ASP A N 1
ATOM 1374 C CA . ASP A 1 180 ? -3.777 2.660 1.017 1.00 93.94 180 ASP A CA 1
ATOM 1375 C C . ASP A 1 180 ? -2.998 1.878 2.081 1.00 93.94 180 ASP A C 1
ATOM 1377 O O . ASP A 1 180 ? -2.529 0.778 1.796 1.00 93.94 180 ASP A O 1
ATOM 1381 N N . LEU A 1 181 ? -2.952 2.350 3.332 1.00 92.44 181 LEU A N 1
ATOM 1382 C CA . LEU A 1 181 ? -2.336 1.599 4.435 1.00 92.44 181 LEU A CA 1
ATOM 1383 C C . LEU A 1 181 ? -3.015 0.245 4.683 1.00 92.44 181 LEU A C 1
ATOM 1385 O O . LEU A 1 181 ? -2.320 -0.756 4.846 1.00 92.44 181 LEU A O 1
ATOM 1389 N N . LEU A 1 182 ? -4.349 0.177 4.653 1.00 93.75 182 LEU A N 1
ATOM 1390 C CA . LEU A 1 182 ? -5.073 -1.094 4.785 1.00 93.75 182 LEU A CA 1
ATOM 1391 C C . LEU A 1 182 ? -4.706 -2.083 3.670 1.00 93.75 182 LEU A C 1
ATOM 1393 O O . LEU A 1 182 ? -4.512 -3.270 3.939 1.00 93.75 182 LEU A O 1
ATOM 1397 N N . SER A 1 183 ? -4.523 -1.602 2.436 1.00 92.44 183 SER A N 1
ATOM 1398 C CA . SER A 1 183 ? -4.066 -2.452 1.332 1.00 92.44 183 SER A CA 1
ATOM 1399 C C . SER A 1 183 ? -2.635 -2.966 1.522 1.00 92.44 183 SER A C 1
ATOM 1401 O O . SER A 1 183 ? -2.330 -4.098 1.150 1.00 92.44 183 SER A O 1
ATOM 1403 N N . GLN A 1 184 ? -1.761 -2.178 2.155 1.00 89.62 184 GLN A N 1
ATOM 1404 C CA . GLN A 1 184 ? -0.409 -2.604 2.536 1.00 89.62 184 GLN A CA 1
ATOM 1405 C C . GLN A 1 184 ? -0.426 -3.698 3.609 1.00 89.62 184 GLN A C 1
ATOM 1407 O O . GLN A 1 184 ? 0.490 -4.514 3.661 1.00 89.62 184 GLN A O 1
ATOM 1412 N N . TRP A 1 185 ? -1.459 -3.730 4.452 1.00 88.44 185 TRP A N 1
ATOM 1413 C CA . TRP A 1 185 ? -1.635 -4.741 5.500 1.00 88.44 185 TRP A CA 1
ATOM 1414 C C . TRP A 1 185 ? -2.431 -5.967 5.043 1.00 88.44 185 TRP A C 1
ATOM 1416 O O . TRP A 1 185 ? -2.583 -6.903 5.820 1.00 88.44 185 TRP A O 1
ATOM 1426 N N . GLY A 1 186 ? -2.956 -5.967 3.814 1.00 89.06 186 GLY A N 1
ATOM 1427 C CA . GLY A 1 186 ? -3.767 -7.072 3.301 1.00 89.06 186 GLY A CA 1
ATOM 1428 C C . GLY A 1 186 ? -5.166 -7.157 3.909 1.00 89.06 186 GLY A C 1
ATOM 1429 O O . GLY A 1 186 ? -5.760 -8.231 3.926 1.00 89.06 186 GLY A O 1
ATOM 1430 N N . VAL A 1 187 ? -5.716 -6.039 4.388 1.00 92.69 187 VAL A N 1
ATOM 1431 C CA . VAL A 1 187 ? -7.079 -5.980 4.937 1.00 92.69 187 VAL A CA 1
ATOM 1432 C C . VAL A 1 187 ? -8.088 -5.975 3.785 1.00 92.69 187 VAL A C 1
ATOM 1434 O O . VAL A 1 187 ? -8.255 -4.969 3.090 1.00 92.69 187 VAL A O 1
ATOM 1437 N N . MET A 1 188 ? -8.746 -7.113 3.552 1.00 93.81 188 MET A N 1
ATOM 1438 C CA . MET A 1 188 ? -9.626 -7.328 2.393 1.00 93.81 188 MET A CA 1
ATOM 1439 C C . MET A 1 188 ? -10.887 -6.462 2.418 1.00 93.81 188 MET A C 1
ATOM 1441 O O . MET A 1 188 ? -11.417 -6.117 1.363 1.00 93.81 188 MET A O 1
ATOM 1445 N N . GLU A 1 189 ? -11.335 -6.049 3.597 1.00 96.25 189 GLU A N 1
ATOM 1446 C CA . GLU A 1 189 ? -12.483 -5.170 3.810 1.00 96.25 189 GLU A CA 1
ATOM 1447 C C . GLU A 1 189 ? -12.301 -3.800 3.138 1.00 96.25 189 GLU A C 1
ATOM 1449 O O . GLU A 1 189 ? -13.284 -3.139 2.810 1.00 96.25 189 GLU A O 1
ATOM 1454 N N . ALA A 1 190 ? -11.058 -3.389 2.851 1.00 96.38 190 ALA A N 1
ATOM 1455 C CA . ALA A 1 190 ? -10.768 -2.161 2.115 1.00 96.38 190 ALA A CA 1
ATOM 1456 C C . ALA A 1 190 ? -11.109 -2.242 0.613 1.00 96.38 190 ALA A C 1
ATOM 1458 O O . ALA A 1 190 ? -11.109 -1.211 -0.057 1.00 96.38 190 ALA A O 1
ATOM 1459 N N . ARG A 1 191 ? -11.417 -3.429 0.061 1.00 95.56 191 ARG A N 1
ATOM 1460 C CA . ARG A 1 191 ? -11.746 -3.595 -1.368 1.00 95.56 191 ARG A CA 1
ATOM 1461 C C . ARG A 1 191 ? -12.964 -2.776 -1.786 1.00 95.56 191 ARG A C 1
ATOM 1463 O O . ARG A 1 191 ? -12.859 -1.995 -2.721 1.00 95.56 191 ARG A O 1
ATOM 1470 N N . ALA A 1 192 ? -14.079 -2.914 -1.070 1.00 95.31 192 ALA A N 1
ATOM 1471 C CA . ALA A 1 192 ? -15.325 -2.222 -1.401 1.00 95.31 192 ALA A CA 1
ATOM 1472 C C . ALA A 1 192 ? -15.179 -0.683 -1.437 1.00 95.31 192 ALA A C 1
ATOM 1474 O O . ALA A 1 192 ? -15.506 -0.091 -2.463 1.00 95.31 192 ALA A O 1
ATOM 1475 N N . PRO A 1 193 ? -14.627 -0.008 -0.405 1.00 95.69 193 PRO A N 1
ATOM 1476 C CA . PRO A 1 193 ? -14.440 1.443 -0.466 1.00 95.69 193 PRO A CA 1
ATOM 1477 C C . PRO A 1 193 ? -13.415 1.883 -1.527 1.00 95.69 193 PRO A C 1
ATOM 1479 O O . PRO A 1 193 ? -13.522 2.994 -2.047 1.00 95.69 193 PRO A O 1
ATOM 1482 N N . LEU A 1 194 ? -12.433 1.040 -1.879 1.00 95.38 194 LEU A N 1
ATOM 1483 C CA . LEU A 1 194 ? -11.530 1.314 -3.003 1.00 95.38 194 LEU A CA 1
ATOM 1484 C C . LEU A 1 194 ? -12.248 1.203 -4.354 1.00 95.38 194 LEU A C 1
ATOM 1486 O O . LEU A 1 194 ? -12.031 2.062 -5.204 1.00 95.38 194 LEU A O 1
ATOM 1490 N N . ASP A 1 195 ? -13.110 0.203 -4.545 1.00 94.50 195 ASP A N 1
ATOM 1491 C CA . ASP A 1 195 ? -13.914 0.037 -5.764 1.00 94.50 195 ASP A CA 1
ATOM 1492 C C . ASP A 1 195 ? -14.883 1.223 -5.954 1.00 94.50 195 ASP A C 1
ATOM 1494 O O . ASP A 1 195 ? -14.964 1.797 -7.043 1.00 94.50 195 ASP A O 1
ATOM 1498 N N . ASP A 1 196 ? -15.523 1.685 -4.875 1.00 93.19 196 ASP A N 1
ATOM 1499 C CA . ASP A 1 196 ? -16.356 2.896 -4.887 1.00 93.19 196 ASP A CA 1
ATOM 1500 C C . ASP A 1 196 ? -15.555 4.156 -5.250 1.00 93.19 196 ASP A C 1
ATOM 1502 O O . ASP A 1 196 ? -16.041 5.037 -5.969 1.00 93.19 196 ASP A O 1
ATOM 1506 N N . LEU A 1 197 ? -14.324 4.276 -4.738 1.00 91.88 197 LEU A N 1
ATOM 1507 C CA . LEU A 1 197 ? -13.441 5.396 -5.052 1.00 91.88 197 LEU A CA 1
ATOM 1508 C C . LEU A 1 197 ? -12.971 5.343 -6.514 1.00 91.88 197 LEU A C 1
ATOM 1510 O O . LEU A 1 197 ? -12.953 6.382 -7.173 1.00 91.88 197 LEU A O 1
ATOM 1514 N N . LEU A 1 198 ? -12.651 4.157 -7.041 1.00 90.50 198 LEU A N 1
ATOM 1515 C CA . LEU A 1 198 ? -12.289 3.963 -8.449 1.00 90.50 198 LEU A CA 1
ATOM 1516 C C . LEU A 1 198 ? -13.399 4.441 -9.381 1.00 90.50 198 LEU A C 1
ATOM 1518 O O . LEU A 1 198 ? -13.133 5.277 -10.243 1.00 90.50 198 LEU A O 1
ATOM 1522 N N . GLY A 1 199 ? -14.644 4.014 -9.148 1.00 87.50 199 GLY A N 1
ATOM 1523 C CA . GLY A 1 199 ? -15.777 4.417 -9.987 1.00 87.50 199 GLY A CA 1
ATOM 1524 C C . GLY A 1 199 ? -15.974 5.938 -10.056 1.00 87.50 199 GLY A C 1
ATOM 1525 O O . GLY A 1 199 ? -16.339 6.472 -11.102 1.00 87.50 199 GLY A O 1
ATOM 1526 N N . LYS A 1 200 ? -15.672 6.661 -8.968 1.00 87.62 200 LYS A N 1
ATOM 1527 C CA . LYS A 1 200 ? -15.722 8.135 -8.927 1.00 87.62 200 LYS A CA 1
ATOM 1528 C C . LYS A 1 200 ? -14.540 8.781 -9.658 1.00 87.62 200 LYS A C 1
ATOM 1530 O O . LYS A 1 200 ? -14.725 9.761 -10.378 1.00 87.62 200 LYS A O 1
ATOM 1535 N N . LEU A 1 201 ? -13.325 8.259 -9.477 1.00 85.38 201 LEU A N 1
ATOM 1536 C CA . LEU A 1 201 ? -12.109 8.846 -10.056 1.00 85.38 201 LEU A CA 1
ATOM 1537 C C . LEU A 1 201 ? -11.968 8.578 -11.556 1.00 85.38 201 LEU A C 1
ATOM 1539 O O . LEU A 1 201 ? -11.453 9.440 -12.267 1.00 85.38 201 LEU A O 1
ATOM 1543 N N . GLU A 1 202 ? -12.441 7.431 -12.049 1.00 77.25 202 GLU A N 1
ATOM 1544 C CA . GLU A 1 202 ? -12.477 7.124 -13.485 1.00 77.25 202 GLU A CA 1
ATOM 1545 C C . GLU A 1 202 ? -13.317 8.152 -14.250 1.00 77.25 202 GLU A C 1
ATOM 1547 O O . GLU A 1 202 ? -12.905 8.642 -15.302 1.00 77.25 202 GLU A O 1
ATOM 1552 N N . GLN A 1 203 ? -14.450 8.561 -13.675 1.00 75.31 203 GLN A N 1
ATOM 1553 C CA . GLN A 1 203 ? -15.306 9.602 -14.245 1.00 75.31 203 GLN A CA 1
ATOM 1554 C C . GLN A 1 203 ? -14.627 10.980 -14.237 1.00 75.31 203 GLN A C 1
ATOM 1556 O O . GLN A 1 203 ? -14.788 11.754 -15.179 1.00 75.31 203 GLN A O 1
ATOM 1561 N N . ALA A 1 204 ? -13.844 11.279 -13.197 1.00 72.62 204 ALA A N 1
ATOM 1562 C CA . ALA A 1 204 ? -13.162 12.562 -13.030 1.00 72.62 204 ALA A CA 1
ATOM 1563 C C . ALA A 1 204 ? -11.804 12.660 -13.757 1.00 72.62 204 ALA A C 1
ATOM 1565 O O . ALA A 1 204 ? -11.248 13.756 -13.843 1.00 72.62 204 ALA A O 1
ATOM 1566 N N . ARG A 1 205 ? -11.254 11.540 -14.261 1.00 65.88 205 ARG A N 1
ATOM 1567 C CA . ARG A 1 205 ? -9.878 11.431 -14.798 1.00 65.88 205 ARG A CA 1
ATOM 1568 C C . ARG A 1 205 ? -8.818 11.981 -13.831 1.00 65.88 205 ARG A C 1
ATOM 1570 O O . ARG A 1 205 ? -7.861 12.652 -14.222 1.00 65.88 205 ARG A O 1
ATOM 1577 N N . ASP A 1 206 ? -9.007 11.708 -12.545 1.00 75.75 206 ASP A N 1
ATOM 1578 C CA . ASP A 1 206 ? -8.189 12.276 -11.475 1.00 75.75 206 ASP A CA 1
ATOM 1579 C C . ASP A 1 206 ? -6.813 11.599 -11.382 1.00 75.75 206 ASP A C 1
ATOM 1581 O O . ASP A 1 206 ? -6.705 10.378 -11.452 1.00 75.75 206 ASP A O 1
ATOM 1585 N N . ARG A 1 207 ? -5.750 12.371 -11.128 1.00 72.56 207 ARG A N 1
ATOM 1586 C CA . ARG A 1 207 ? -4.373 11.865 -10.942 1.00 72.56 207 ARG A CA 1
ATOM 1587 C C . ARG A 1 207 ? -4.245 10.829 -9.818 1.00 72.56 207 ARG A C 1
ATOM 1589 O O . ARG A 1 207 ? -3.303 10.037 -9.825 1.00 72.56 207 ARG A O 1
ATOM 1596 N N . MET A 1 208 ? -5.167 10.817 -8.860 1.00 82.50 208 MET A N 1
ATOM 1597 C CA . MET A 1 208 ? -5.254 9.800 -7.817 1.00 82.50 208 MET A CA 1
ATOM 1598 C C . MET A 1 208 ? -5.609 8.411 -8.349 1.00 82.50 208 MET A C 1
ATOM 1600 O O . MET A 1 208 ? -5.280 7.437 -7.675 1.00 82.50 208 MET A O 1
ATOM 1604 N N . LEU A 1 209 ? -6.206 8.292 -9.540 1.00 83.50 209 LEU A N 1
ATOM 1605 C CA . LEU A 1 209 ? -6.667 7.023 -10.109 1.00 83.50 209 LEU A CA 1
ATOM 1606 C C . LEU A 1 209 ? -5.575 5.948 -10.092 1.00 83.50 209 LEU A C 1
ATOM 1608 O O . LEU A 1 209 ? -5.815 4.848 -9.608 1.00 83.50 209 LEU A O 1
ATOM 1612 N N . VAL A 1 210 ? -4.345 6.277 -10.510 1.00 83.06 210 VAL A N 1
ATOM 1613 C CA . VAL A 1 210 ? -3.219 5.323 -10.472 1.00 83.06 210 VAL A CA 1
ATOM 1614 C C . VAL A 1 210 ? -2.952 4.821 -9.055 1.00 83.06 210 VAL A C 1
ATOM 1616 O O . VAL A 1 210 ? -2.733 3.629 -8.869 1.00 83.06 210 VAL A O 1
ATOM 1619 N N . ARG A 1 211 ? -3.007 5.693 -8.042 1.00 86.81 211 ARG A N 1
ATOM 1620 C CA . ARG A 1 211 ? -2.761 5.287 -6.651 1.00 86.81 211 ARG A CA 1
ATOM 1621 C C . ARG A 1 211 ? -3.859 4.356 -6.139 1.00 86.81 211 ARG A C 1
ATOM 1623 O O . ARG A 1 211 ? -3.549 3.386 -5.453 1.00 86.81 211 ARG A O 1
ATOM 1630 N N . VAL A 1 212 ? -5.116 4.621 -6.493 1.00 90.62 212 VAL A N 1
ATOM 1631 C CA . VAL A 1 212 ? -6.244 3.768 -6.091 1.00 90.62 212 VAL A CA 1
ATOM 1632 C C . VAL A 1 212 ? -6.198 2.420 -6.811 1.00 90.62 212 VAL A C 1
ATOM 1634 O O . VAL A 1 212 ? -6.375 1.388 -6.168 1.00 90.62 212 VAL A O 1
ATOM 1637 N N . VAL A 1 213 ? -5.862 2.401 -8.106 1.00 88.00 213 VAL A N 1
ATOM 1638 C CA . VAL A 1 213 ? -5.670 1.156 -8.865 1.00 88.00 213 VAL A CA 1
ATOM 1639 C C . VAL A 1 213 ? -4.543 0.323 -8.260 1.00 88.00 213 VAL A C 1
ATOM 1641 O O . VAL A 1 213 ? -4.727 -0.870 -8.036 1.00 88.00 213 VAL A O 1
ATOM 1644 N N . VAL A 1 214 ? -3.406 0.940 -7.930 1.00 87.88 214 VAL A N 1
ATOM 1645 C CA . VAL A 1 214 ? -2.280 0.269 -7.258 1.00 87.88 214 VAL A CA 1
ATOM 1646 C C . VAL A 1 214 ? -2.723 -0.354 -5.931 1.00 87.88 214 VAL A C 1
ATOM 1648 O O . VAL A 1 214 ? -2.495 -1.544 -5.719 1.00 87.88 214 VAL A O 1
ATOM 1651 N N . ALA A 1 215 ? -3.420 0.394 -5.069 1.00 91.12 215 ALA A N 1
ATOM 1652 C CA . ALA A 1 215 ? -3.935 -0.132 -3.801 1.00 91.12 215 ALA A CA 1
ATOM 1653 C C . ALA A 1 215 ? -4.920 -1.299 -4.010 1.00 91.12 215 ALA A C 1
ATOM 1655 O O . ALA A 1 215 ? -4.870 -2.306 -3.300 1.00 91.12 215 ALA A O 1
ATOM 1656 N N . ARG A 1 216 ? -5.786 -1.217 -5.028 1.00 92.31 216 ARG A N 1
ATOM 1657 C CA . ARG A 1 216 ? -6.744 -2.280 -5.347 1.00 92.31 216 ARG A CA 1
ATOM 1658 C C . ARG A 1 216 ? -6.071 -3.544 -5.887 1.00 92.31 216 ARG A C 1
ATOM 1660 O O . ARG A 1 216 ? -6.445 -4.643 -5.474 1.00 92.31 216 ARG A O 1
ATOM 1667 N N . ARG A 1 217 ? -5.071 -3.395 -6.762 1.00 88.38 217 ARG A N 1
ATOM 1668 C CA . ARG A 1 217 ? -4.262 -4.499 -7.312 1.00 88.38 217 ARG A CA 1
ATOM 1669 C C . ARG A 1 217 ? -3.399 -5.167 -6.250 1.00 88.38 217 ARG A C 1
ATOM 1671 O O . ARG A 1 217 ? -3.257 -6.385 -6.260 1.00 88.38 217 ARG A O 1
ATOM 1678 N N . ARG A 1 218 ? -2.915 -4.403 -5.275 1.00 89.75 218 ARG A N 1
ATOM 1679 C CA . ARG A 1 218 ? -2.256 -4.948 -4.086 1.00 89.75 218 ARG A CA 1
ATOM 1680 C C . ARG A 1 218 ? -3.184 -5.879 -3.295 1.00 89.75 218 ARG A C 1
ATOM 1682 O O . ARG A 1 218 ? -2.761 -6.951 -2.880 1.00 89.75 218 ARG A O 1
ATOM 1689 N N . LEU A 1 219 ? -4.463 -5.525 -3.130 1.00 90.75 219 LEU A N 1
ATOM 1690 C CA . LEU A 1 219 ? -5.445 -6.419 -2.496 1.00 90.75 219 LEU A CA 1
ATOM 1691 C C . LEU A 1 219 ? -5.756 -7.663 -3.345 1.00 90.75 219 LEU A C 1
ATOM 1693 O O . LEU A 1 219 ? -6.048 -8.714 -2.776 1.00 90.75 219 LEU A O 1
ATOM 1697 N N . ASP A 1 220 ? -5.703 -7.573 -4.679 1.00 89.00 220 ASP A N 1
ATOM 1698 C CA . ASP A 1 220 ? -5.781 -8.751 -5.564 1.00 89.00 220 ASP A CA 1
ATOM 1699 C C . ASP A 1 220 ? -4.604 -9.699 -5.331 1.00 89.00 220 ASP A C 1
ATOM 1701 O O . ASP A 1 220 ? -4.820 -10.894 -5.134 1.00 89.00 220 ASP A O 1
ATOM 1705 N N . ALA A 1 221 ? -3.387 -9.156 -5.266 1.00 86.12 221 ALA A N 1
ATOM 1706 C CA . ALA A 1 221 ? -2.174 -9.915 -4.983 1.00 86.12 221 ALA A CA 1
ATOM 1707 C C . ALA A 1 221 ? -2.249 -10.642 -3.630 1.00 86.12 221 ALA A C 1
ATOM 1709 O O . ALA A 1 221 ? -1.948 -11.831 -3.554 1.00 86.12 221 ALA A O 1
ATOM 1710 N N . TRP A 1 222 ? -2.716 -9.960 -2.579 1.00 86.38 222 TRP A N 1
ATOM 1711 C CA . TRP A 1 222 ? -2.933 -10.580 -1.270 1.00 86.38 222 TRP A CA 1
ATOM 1712 C C . TRP A 1 222 ? -3.922 -11.746 -1.315 1.00 86.38 222 TRP A C 1
ATOM 1714 O O . TRP A 1 222 ? -3.644 -12.792 -0.738 1.00 86.38 222 TRP A O 1
ATOM 1724 N N . ALA A 1 223 ? -5.056 -11.592 -2.003 1.00 88.12 223 ALA A N 1
ATOM 1725 C CA . ALA A 1 223 ? -6.053 -12.659 -2.092 1.00 88.12 223 ALA A CA 1
ATOM 1726 C C . ALA A 1 223 ? -5.563 -13.862 -2.909 1.00 88.12 223 ALA A C 1
ATOM 1728 O O . ALA A 1 223 ? -5.889 -14.998 -2.581 1.00 88.12 223 ALA A O 1
ATOM 1729 N N . ALA A 1 224 ? -4.776 -13.625 -3.961 1.00 84.62 224 ALA A N 1
ATOM 1730 C CA . ALA A 1 224 ? -4.150 -14.704 -4.719 1.00 84.62 224 ALA A CA 1
ATOM 1731 C C . ALA A 1 224 ? -3.145 -15.484 -3.854 1.00 84.62 224 ALA A C 1
ATOM 1733 O O . ALA A 1 224 ? -3.102 -16.708 -3.915 1.00 84.62 224 ALA A O 1
ATOM 1734 N N . ALA A 1 225 ? -2.382 -14.782 -3.012 1.00 79.81 225 ALA A N 1
ATOM 1735 C CA . ALA A 1 225 ? -1.378 -15.382 -2.137 1.00 79.81 225 ALA A CA 1
ATOM 1736 C C . ALA A 1 225 ? -1.957 -16.189 -0.970 1.00 79.81 225 ALA A C 1
ATOM 1738 O O . ALA A 1 225 ? -1.294 -17.096 -0.482 1.00 79.81 225 ALA A O 1
ATOM 1739 N N . THR A 1 226 ? -3.158 -15.850 -0.492 1.00 77.88 226 THR A N 1
ATOM 1740 C CA . THR A 1 226 ? -3.840 -16.599 0.577 1.00 77.88 226 THR A CA 1
ATOM 1741 C C . THR A 1 226 ? -4.649 -17.786 0.061 1.00 77.88 226 THR A C 1
ATOM 1743 O O . THR A 1 226 ? -5.021 -18.648 0.853 1.00 77.88 226 THR A O 1
ATOM 1746 N N . ALA A 1 227 ? -4.946 -17.825 -1.241 1.00 75.06 227 ALA A N 1
ATOM 1747 C CA . ALA A 1 227 ? -5.663 -18.922 -1.885 1.00 75.06 227 ALA A CA 1
ATOM 1748 C C . ALA A 1 227 ? -4.745 -20.057 -2.384 1.00 75.06 227 ALA A C 1
ATOM 1750 O O . ALA A 1 227 ? -5.254 -21.134 -2.697 1.00 75.06 227 ALA A O 1
ATOM 1751 N N . ALA A 1 228 ? -3.437 -19.798 -2.492 1.00 59.91 228 ALA A N 1
ATOM 1752 C CA . ALA A 1 228 ? -2.400 -20.743 -2.915 1.00 59.91 228 ALA A CA 1
ATOM 1753 C C . ALA A 1 228 ? -1.787 -21.488 -1.720 1.00 59.91 228 ALA A C 1
ATOM 1755 O O . ALA A 1 228 ? -1.489 -22.692 -1.888 1.00 59.91 228 ALA A O 1
#

Sequence (228 aa):
MNAASITELLDRVFEHAALVAQFDSAQIFEPEPGKRPMSPQQGRWYASPGGFVECVIKWPPGRVPDQADASAIEVITYGAPPAHLEQSVEDLLAQASSEKLSMYKAATYRLGATPLRVTRSQAATTGPMPDAKFSRLRAVVLDPGQEFDDATKAIELLAQERSERVVATFLASNSFYALDLLSQWGVMEARAPLDDLLGKLEQARDRMLVRVVVARRRLDAWAAATAA

pLDDT: mean 81.49, std 12.38, range [39.09, 97.75]

Foldseek 3Di:
DALVVVVVLLCVLLVVFDFLDKDWCVVLDDDDPPDFADWIWMWIWTFAVFWIKIKIFTHDGPDDRRGGDTQEIEIEIFGPGPPSVVVSVVVQVVQFAQPQPPDDDWGWTHNDPYIYTYHYPPQAAPADDDPVLLVVLLVLLLDPPHDPVSNLVSLVVLLSNPDPSNLVSLLNRLDVSSLLSCLSNLPLSSLVSLVVVLVVCSVVVDPCNVVSVVSNRSNSSSVSNVVD

Organism: Haliangium ochraceum (strain DSM 14365 / JCM 11303 / SMP-2) (NCBI:txid502025)

Secondary structure (DSSP, 8-state):
--HHHHHHHHHHHTTTSEEEEEEEGGGT-PPPTTSPPPPPEEEEEEEETTEEEEEEEE--TT--GGGS--SEEEEEEEES--HHHHHHHHHHHHHSB-----SSSS-EEEETTEEEEEEEE-PPP--PPPHHHHHHHHHHHH-TTS-HHHHHHHHHHHTTT--HHHHHHHHHS--HHHHHHHHHTT-GGGHHHHHHHHHHHHHHT-TTHHHHHHHHHHHHHHHHHHH-